Protein AF-A0A139A8E5-F1 (afdb_monomer_lite)

pLDDT: mean 74.25, std 19.86, range [30.22, 96.5]

Organism: Gonapodya prolifera (strain JEL478) (NCBI:txid1344416)

Structure (mmCIF, N/CA/C/O backbone):
data_AF-A0A139A8E5-F1
#
_entry.id   AF-A0A139A8E5-F1
#
loop_
_atom_site.group_PDB
_atom_site.id
_atom_site.type_symbol
_atom_site.label_atom_id
_atom_site.label_alt_id
_atom_site.label_comp_id
_atom_site.label_asym_id
_atom_site.label_entity_id
_atom_site.label_seq_id
_atom_site.pdbx_PDB_ins_code
_atom_site.Cartn_x
_atom_site.Cartn_y
_atom_site.Cartn_z
_atom_site.occupancy
_atom_site.B_iso_or_equiv
_atom_site.auth_seq_id
_atom_site.auth_comp_id
_atom_site.auth_asym_id
_atom_site.auth_atom_id
_atom_site.pdbx_PDB_model_num
ATOM 1 N N . MET A 1 1 ? 1.984 4.192 -22.411 1.00 81.88 1 MET A N 1
ATOM 2 C CA . MET A 1 1 ? 3.399 4.249 -22.004 1.00 81.88 1 MET A CA 1
ATOM 3 C C . MET A 1 1 ? 4.086 3.245 -22.887 1.00 81.88 1 MET A C 1
ATOM 5 O O . MET A 1 1 ? 3.679 2.090 -22.841 1.00 81.88 1 MET A O 1
ATOM 9 N N . ARG A 1 2 ? 5.013 3.694 -23.731 1.00 81.75 2 ARG A N 1
ATOM 10 C CA . ARG A 1 2 ? 5.782 2.782 -24.569 1.00 81.75 2 ARG A CA 1
ATOM 11 C C . ARG A 1 2 ? 6.843 2.134 -23.694 1.00 81.75 2 ARG A C 1
ATOM 13 O O . ARG A 1 2 ? 7.533 2.848 -22.972 1.00 81.75 2 ARG A O 1
ATOM 20 N N . VAL A 1 3 ? 6.876 0.810 -23.670 1.00 82.25 3 VAL A N 1
ATOM 21 C CA . VAL A 1 3 ? 7.785 0.049 -22.809 1.00 82.25 3 VAL A CA 1
ATOM 22 C C . VAL A 1 3 ? 8.393 -1.099 -23.579 1.00 82.25 3 VAL A C 1
ATOM 24 O O . VAL A 1 3 ? 7.740 -1.669 -24.453 1.00 82.25 3 VAL A O 1
ATOM 27 N N . GLN A 1 4 ? 9.604 -1.471 -23.185 1.00 78.69 4 GLN A N 1
ATOM 28 C CA . GLN A 1 4 ? 10.214 -2.714 -23.612 1.00 78.69 4 GLN A CA 1
ATOM 29 C C . GLN A 1 4 ? 9.594 -3.869 -22.816 1.00 78.69 4 GLN A C 1
ATOM 31 O O . GLN A 1 4 ? 9.763 -3.958 -21.592 1.00 78.69 4 GLN A O 1
ATOM 36 N N . ILE A 1 5 ? 8.860 -4.749 -23.501 1.00 76.38 5 ILE A N 1
ATOM 37 C CA . ILE A 1 5 ? 8.422 -6.024 -22.929 1.00 76.38 5 ILE A CA 1
ATOM 38 C C . ILE A 1 5 ? 9.642 -6.936 -22.911 1.00 76.38 5 ILE A C 1
ATOM 40 O O . ILE A 1 5 ? 10.168 -7.306 -23.959 1.00 76.38 5 ILE A O 1
ATOM 44 N N . TYR A 1 6 ? 10.100 -7.276 -21.707 1.00 64.62 6 TYR A N 1
ATOM 45 C CA . TYR A 1 6 ? 11.370 -7.976 -21.519 1.00 64.62 6 TYR A CA 1
ATOM 46 C C . TYR A 1 6 ? 11.433 -9.332 -22.247 1.00 64.62 6 TYR A C 1
ATOM 48 O O . TYR A 1 6 ? 12.472 -9.665 -22.800 1.00 64.62 6 TYR A O 1
ATOM 56 N N . ASP A 1 7 ? 10.326 -10.078 -22.297 1.00 66.00 7 ASP A N 1
ATOM 57 C CA . ASP A 1 7 ? 10.275 -11.433 -22.877 1.00 66.00 7 ASP A CA 1
ATOM 58 C C . ASP A 1 7 ? 10.031 -11.453 -24.399 1.00 66.00 7 ASP A C 1
ATOM 60 O O . ASP A 1 7 ? 10.125 -12.493 -25.042 1.00 66.00 7 ASP A O 1
ATOM 64 N N . GLU A 1 8 ? 9.706 -10.303 -24.997 1.00 66.94 8 GLU A N 1
ATOM 65 C CA . GLU A 1 8 ? 9.368 -10.220 -26.425 1.00 66.94 8 GLU A CA 1
ATOM 66 C C . GLU A 1 8 ? 10.418 -9.446 -27.241 1.00 66.94 8 GLU A C 1
ATOM 68 O O . GLU A 1 8 ? 10.237 -9.290 -28.446 1.00 66.94 8 GLU A O 1
ATOM 73 N N . GLU A 1 9 ? 11.487 -8.930 -26.607 1.00 68.00 9 GLU A N 1
ATOM 74 C CA . GLU A 1 9 ? 12.433 -7.954 -27.195 1.00 68.00 9 GLU A CA 1
ATOM 75 C C . GLU A 1 9 ? 11.723 -6.845 -27.999 1.00 68.00 9 GLU A C 1
ATOM 77 O O . GLU A 1 9 ? 12.247 -6.283 -28.962 1.00 68.00 9 GLU A O 1
ATOM 82 N N . LYS A 1 10 ? 10.505 -6.501 -27.575 1.00 77.31 10 LYS A N 1
ATOM 83 C CA . LYS A 1 10 ? 9.570 -5.696 -28.346 1.00 77.31 10 LYS A CA 1
ATOM 84 C C . LYS A 1 10 ? 9.107 -4.495 -27.547 1.00 77.31 10 LYS A C 1
ATOM 86 O O . LYS A 1 10 ? 8.730 -4.606 -26.379 1.00 77.31 10 LYS A O 1
ATOM 91 N N . GLU A 1 11 ? 9.052 -3.359 -28.229 1.00 84.06 11 GLU A N 1
ATOM 92 C CA . GLU A 1 11 ? 8.389 -2.173 -27.715 1.00 84.06 11 GLU A CA 1
ATOM 93 C C . GLU A 1 11 ? 6.879 -2.254 -27.937 1.00 84.06 11 GLU A C 1
ATOM 95 O O . GLU A 1 11 ? 6.405 -2.432 -29.062 1.00 84.06 11 GLU A O 1
ATOM 100 N N . GLU A 1 12 ? 6.115 -2.038 -26.873 1.00 86.69 12 GLU A N 1
ATOM 101 C CA . GLU A 1 12 ? 4.656 -2.048 -26.921 1.00 86.69 12 GLU A CA 1
ATOM 102 C C . GLU A 1 12 ? 4.047 -0.881 -26.152 1.00 86.69 12 GLU A C 1
ATOM 104 O O . GLU A 1 12 ? 4.555 -0.426 -25.119 1.00 86.69 12 GLU A O 1
ATOM 109 N N . ASP A 1 13 ? 2.900 -0.417 -26.642 1.00 88.69 13 ASP A N 1
ATOM 110 C CA . ASP A 1 13 ? 2.106 0.578 -25.938 1.00 88.69 13 ASP A CA 1
ATOM 111 C C . ASP A 1 13 ? 1.293 -0.094 -24.832 1.00 88.69 13 ASP A C 1
ATOM 113 O O . ASP A 1 13 ? 0.282 -0.763 -25.057 1.00 88.69 13 ASP A O 1
ATOM 117 N N . CYS A 1 14 ? 1.724 0.133 -23.593 1.00 90.00 14 CYS A N 1
ATOM 118 C CA . CYS A 1 14 ? 1.102 -0.425 -22.403 1.00 90.00 14 CYS A CA 1
ATOM 119 C C . CYS A 1 14 ? 0.284 0.622 -21.638 1.00 90.00 14 CYS A C 1
ATOM 121 O O . CYS A 1 14 ? 0.601 1.822 -21.594 1.00 90.00 14 CYS A O 1
ATOM 123 N N . HIS A 1 15 ? -0.771 0.154 -20.968 1.00 91.31 15 HIS A N 1
ATOM 124 C CA . HIS A 1 15 ? -1.462 0.942 -19.957 1.00 91.31 15 HIS A CA 1
ATOM 125 C C . HIS A 1 15 ? -0.577 1.018 -18.711 1.00 91.31 15 HIS A C 1
ATOM 127 O O . HIS A 1 15 ? -0.210 -0.010 -18.149 1.00 91.31 15 HIS A O 1
ATOM 133 N N . CYS A 1 16 ? -0.260 2.232 -18.263 1.00 91.19 16 CYS A N 1
ATOM 134 C CA . CYS A 1 16 ? 0.376 2.447 -16.970 1.00 91.19 16 CYS A CA 1
ATOM 135 C C . CYS A 1 16 ? -0.707 2.831 -15.945 1.00 91.19 16 CYS A C 1
ATOM 137 O O . CYS A 1 16 ? -1.318 3.893 -16.091 1.00 91.19 16 CYS A O 1
ATOM 139 N N . PRO A 1 17 ? -0.964 1.998 -14.924 1.00 90.25 17 PRO A N 1
ATOM 140 C CA . PRO A 1 17 ? -1.993 2.235 -13.907 1.00 90.25 17 PRO A CA 1
ATOM 141 C C . PRO A 1 17 ? -1.527 3.188 -12.785 1.00 90.25 17 PRO A C 1
ATOM 143 O O . PRO A 1 17 ? -2.043 3.139 -11.667 1.00 90.25 17 PRO A O 1
ATOM 146 N N . VAL A 1 18 ? -0.553 4.059 -13.070 1.00 89.19 18 VAL A N 1
ATOM 147 C CA . VAL A 1 18 ? -0.057 5.096 -12.159 1.00 89.19 18 VAL A CA 1
ATOM 148 C C . VAL A 1 18 ? -0.491 6.458 -12.676 1.00 89.19 18 VAL A C 1
ATOM 150 O O . VAL A 1 18 ? -0.197 6.832 -13.807 1.00 89.19 18 VAL A O 1
ATOM 153 N N . THR A 1 19 ? -1.180 7.229 -11.836 1.00 81.38 19 THR A N 1
ATOM 154 C CA . THR A 1 19 ? -1.610 8.597 -12.178 1.00 81.38 19 THR A CA 1
ATOM 155 C C . THR A 1 19 ? -0.588 9.663 -11.774 1.00 81.38 19 THR A C 1
ATOM 157 O O . THR A 1 19 ? -0.770 10.837 -12.079 1.00 81.38 19 THR A O 1
ATOM 160 N N . GLY A 1 20 ? 0.436 9.276 -11.010 1.00 80.50 20 GLY A N 1
ATOM 161 C CA . GLY A 1 20 ? 1.509 10.143 -10.528 1.00 80.50 20 GLY A CA 1
ATOM 162 C C . GLY A 1 20 ? 2.863 9.821 -11.159 1.00 80.50 20 GLY A C 1
ATOM 163 O O . GLY A 1 20 ? 2.953 9.193 -12.209 1.00 80.50 20 GLY A O 1
ATOM 164 N N . ARG A 1 21 ? 3.931 10.252 -10.487 1.00 84.62 21 ARG A N 1
ATOM 165 C CA . ARG A 1 21 ? 5.306 9.926 -10.879 1.00 84.62 21 ARG A CA 1
ATOM 166 C C . ARG A 1 21 ? 5.709 8.544 -10.360 1.00 84.62 21 ARG A C 1
ATOM 168 O O . ARG A 1 21 ? 5.294 8.156 -9.267 1.00 84.62 21 ARG A O 1
ATOM 175 N N . ILE A 1 22 ? 6.549 7.858 -11.129 1.00 88.12 22 ILE A N 1
ATOM 176 C CA . ILE A 1 22 ? 7.253 6.639 -10.725 1.00 88.12 22 ILE A CA 1
ATOM 177 C C . ILE A 1 22 ? 8.721 7.034 -10.553 1.00 88.12 22 ILE A C 1
ATOM 179 O O . ILE A 1 22 ? 9.459 7.177 -11.524 1.00 88.12 22 ILE A O 1
ATOM 183 N N . GLY A 1 23 ? 9.111 7.328 -9.317 1.00 85.81 23 GLY A N 1
ATOM 184 C CA . GLY A 1 23 ? 10.372 7.994 -9.018 1.00 85.81 23 GLY A CA 1
ATOM 185 C C . GLY A 1 23 ? 10.489 9.322 -9.769 1.00 85.81 23 GLY A C 1
ATOM 186 O O . GLY A 1 23 ? 9.502 10.033 -9.970 1.00 85.81 23 GLY A O 1
ATOM 187 N N . ASN A 1 24 ? 11.698 9.623 -10.235 1.00 86.06 24 ASN A N 1
ATOM 188 C CA . ASN A 1 24 ? 11.957 10.689 -11.203 1.00 86.06 24 ASN A CA 1
ATOM 189 C C . ASN A 1 24 ? 12.281 10.109 -12.589 1.00 86.06 24 ASN A C 1
ATOM 191 O O . ASN A 1 24 ? 13.079 10.686 -13.316 1.00 86.06 24 ASN A O 1
ATOM 195 N N . LEU A 1 25 ? 11.697 8.966 -12.959 1.00 87.38 25 LEU A N 1
ATOM 196 C CA . LEU A 1 25 ? 12.008 8.307 -14.228 1.00 87.38 25 LEU A CA 1
ATOM 197 C C . LEU A 1 25 ? 11.281 8.958 -15.408 1.00 87.38 25 LEU A C 1
ATOM 199 O O . LEU A 1 25 ? 10.109 9.336 -15.323 1.00 87.38 25 LEU A O 1
ATOM 203 N N . ASP A 1 26 ? 11.990 9.042 -16.526 1.00 86.31 26 ASP A N 1
ATOM 204 C CA . ASP A 1 26 ? 11.483 9.410 -17.835 1.00 86.31 26 ASP A CA 1
ATOM 205 C C . ASP A 1 26 ? 11.462 8.203 -18.769 1.00 86.31 26 ASP A C 1
ATOM 207 O O . ASP A 1 26 ? 12.462 7.838 -19.382 1.00 86.31 26 ASP A O 1
ATOM 211 N N . PHE A 1 27 ? 10.283 7.618 -18.934 1.00 85.94 27 PHE A N 1
ATOM 212 C CA . PHE A 1 27 ? 10.087 6.467 -19.813 1.00 85.94 27 PHE A CA 1
ATOM 213 C C . PHE A 1 27 ? 10.163 6.804 -21.313 1.00 85.94 27 PHE A C 1
ATOM 215 O O . PHE A 1 27 ? 9.857 5.945 -22.131 1.00 85.94 27 PHE A O 1
ATOM 222 N N . SER A 1 28 ? 10.516 8.039 -21.693 1.00 81.00 28 SER A N 1
ATOM 223 C CA . SER A 1 28 ? 10.737 8.422 -23.095 1.00 81.00 28 SER A CA 1
ATOM 224 C C . SER A 1 28 ? 12.204 8.416 -23.534 1.00 81.00 28 SER A C 1
ATOM 226 O O . SER A 1 28 ? 12.461 8.486 -24.732 1.00 81.00 28 SER A O 1
ATOM 228 N N . VAL A 1 29 ? 13.161 8.347 -22.601 1.00 75.00 29 VAL A N 1
ATOM 229 C CA . VAL A 1 29 ? 14.599 8.540 -22.893 1.00 75.00 29 VAL A CA 1
ATOM 230 C C . VAL A 1 29 ? 15.491 7.398 -22.400 1.00 75.00 29 VAL A C 1
ATOM 232 O O . VAL A 1 29 ? 16.701 7.564 -22.279 1.00 75.00 29 VAL A O 1
ATOM 235 N N . GLY A 1 30 ? 14.926 6.224 -22.129 1.00 70.50 30 GLY A N 1
ATOM 236 C CA . GLY A 1 30 ? 15.724 5.051 -21.794 1.00 70.50 30 GLY A CA 1
ATOM 237 C C . GLY A 1 30 ? 14.911 3.771 -21.728 1.00 70.50 30 GLY A C 1
ATOM 238 O O . GLY A 1 30 ? 13.697 3.797 -21.514 1.00 70.50 30 GLY A O 1
ATOM 239 N N . ASP A 1 31 ? 15.618 2.655 -21.864 1.00 82.31 31 ASP A N 1
ATOM 240 C CA . ASP A 1 31 ? 15.028 1.332 -21.755 1.00 82.31 31 ASP A CA 1
ATOM 241 C C . ASP A 1 31 ? 14.773 1.000 -20.291 1.00 82.31 31 ASP A C 1
ATOM 243 O O . ASP A 1 31 ? 15.700 0.816 -19.501 1.00 82.31 31 ASP A O 1
ATOM 247 N N . VAL A 1 32 ? 13.497 0.932 -19.924 1.00 88.50 32 VAL A N 1
ATOM 248 C CA . VAL A 1 32 ? 13.079 0.470 -18.603 1.00 88.50 32 VAL A CA 1
ATOM 249 C C . VAL A 1 32 ? 12.353 -0.863 -18.781 1.00 88.50 32 VAL A C 1
ATOM 251 O O . VAL A 1 32 ? 11.213 -0.861 -19.262 1.00 88.50 32 VAL A O 1
ATOM 254 N N . PRO A 1 33 ? 12.981 -1.997 -18.414 1.00 89.81 33 PRO A N 1
ATOM 255 C CA . PRO A 1 33 ? 12.337 -3.300 -18.488 1.00 89.81 33 PRO A CA 1
ATOM 256 C C . PRO A 1 33 ? 11.029 -3.292 -17.699 1.00 89.81 33 PRO A C 1
ATOM 258 O O . PRO A 1 33 ? 10.983 -2.795 -16.570 1.00 89.81 33 PRO A O 1
ATOM 261 N N . CYS A 1 34 ? 9.969 -3.852 -18.275 1.00 91.19 34 CYS A N 1
ATOM 262 C CA . CYS A 1 34 ? 8.657 -3.909 -17.638 1.00 91.19 34 CYS A CA 1
ATOM 263 C C . CYS A 1 34 ? 8.134 -5.346 -17.550 1.00 91.19 34 CYS A C 1
ATOM 265 O O . CYS A 1 34 ? 8.172 -6.086 -18.532 1.00 91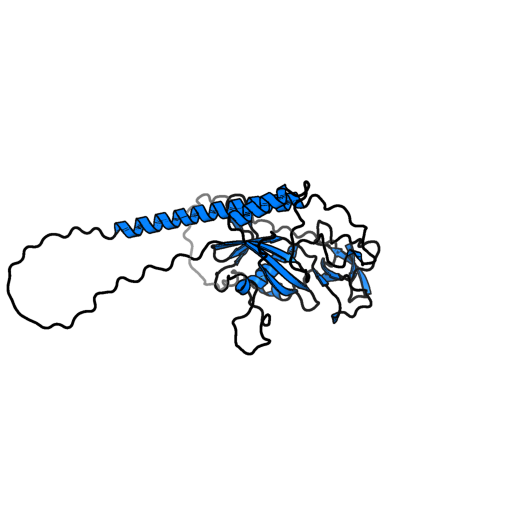.19 34 CYS A O 1
ATOM 267 N N . LEU A 1 35 ? 7.561 -5.699 -16.395 1.00 91.00 35 LEU A N 1
ATOM 268 C CA . LEU A 1 35 ? 6.616 -6.808 -16.294 1.00 91.00 35 LEU A CA 1
ATOM 269 C C . LEU A 1 35 ? 5.238 -6.294 -16.674 1.00 91.00 35 LEU A C 1
ATOM 271 O O . LEU A 1 35 ? 4.763 -5.290 -16.130 1.00 91.00 35 LEU A O 1
ATOM 275 N N . VAL A 1 36 ? 4.582 -7.003 -17.584 1.00 90.62 36 VAL A N 1
ATOM 276 C CA . VAL A 1 36 ? 3.255 -6.645 -18.070 1.00 90.62 36 VAL A CA 1
ATOM 277 C C . VAL A 1 36 ? 2.280 -7.801 -17.902 1.00 90.62 36 VAL A C 1
ATOM 279 O O . VAL A 1 36 ? 2.658 -8.967 -17.947 1.00 90.62 36 VAL A O 1
ATOM 282 N N . SER A 1 37 ? 1.003 -7.480 -17.710 1.00 88.12 37 SER A N 1
ATOM 283 C CA . SER A 1 37 ? -0.086 -8.453 -17.763 1.00 88.12 37 SER A CA 1
ATOM 284 C C . SER A 1 37 ? -0.978 -8.196 -18.971 1.00 88.12 37 SER A C 1
ATOM 286 O O . SER A 1 37 ? -1.237 -7.044 -19.337 1.00 88.12 37 SER A O 1
ATOM 288 N N . SER A 1 38 ? -1.463 -9.271 -19.592 1.00 84.38 38 SER A N 1
ATOM 289 C CA . SER A 1 38 ? -2.435 -9.195 -20.677 1.00 84.38 38 SER A CA 1
ATOM 290 C C . SER A 1 38 ? -3.876 -9.239 -20.137 1.00 84.38 38 SER A C 1
ATOM 292 O O . SER A 1 38 ? -4.152 -9.778 -19.058 1.00 84.38 38 SER A O 1
ATOM 294 N N . PRO A 1 39 ? -4.841 -8.652 -20.859 1.00 70.12 39 PRO A N 1
ATOM 295 C CA . PRO A 1 39 ? -6.255 -8.724 -20.546 1.00 70.12 39 PRO A CA 1
ATOM 296 C C . PRO A 1 39 ? -6.744 -10.179 -20.581 1.00 70.12 39 PRO A C 1
ATOM 298 O O . PRO A 1 39 ? -7.004 -10.714 -21.648 1.00 70.12 39 PRO A O 1
ATOM 301 N N . GLY A 1 40 ? -6.906 -10.803 -19.412 1.00 59.28 40 GLY A N 1
ATOM 302 C CA . GLY A 1 40 ? -7.400 -12.183 -19.288 1.00 59.28 40 GLY A CA 1
ATOM 303 C C . GLY A 1 40 ? -6.407 -13.145 -18.635 1.00 59.28 40 GLY A C 1
ATOM 304 O O . GLY A 1 40 ? -6.840 -14.143 -18.065 1.00 59.28 40 GLY A O 1
ATOM 305 N N . LEU A 1 41 ? -5.109 -12.812 -18.600 1.00 52.09 41 LEU A N 1
ATOM 306 C CA . LEU A 1 41 ? -4.178 -13.448 -17.667 1.00 52.09 41 LEU A CA 1
ATOM 307 C C . LEU A 1 41 ? -4.340 -12.794 -16.298 1.00 52.09 41 LEU A C 1
ATOM 309 O O . LEU A 1 41 ? -3.675 -11.828 -15.921 1.00 52.09 41 LEU A O 1
ATOM 313 N N . SER A 1 42 ? -5.293 -13.335 -15.558 1.00 44.94 42 SER A N 1
ATOM 314 C CA . SER A 1 42 ? -5.363 -13.145 -14.127 1.00 44.94 42 SER A CA 1
ATOM 315 C C . SER A 1 42 ? -4.161 -13.868 -13.511 1.00 44.94 42 SER A C 1
ATOM 317 O O . SER A 1 42 ? -3.848 -15.000 -13.891 1.00 44.94 42 SER A O 1
ATOM 319 N N . TRP A 1 43 ? -3.456 -13.229 -12.577 1.00 49.81 43 TRP A N 1
ATOM 320 C CA . TRP A 1 43 ? -2.466 -13.952 -11.773 1.00 49.81 43 TRP A CA 1
ATOM 321 C C . TRP A 1 43 ? -3.181 -15.091 -11.034 1.00 49.81 43 TRP A C 1
ATOM 323 O O . TRP A 1 43 ? -4.402 -15.023 -10.871 1.00 49.81 43 TRP A O 1
ATOM 333 N N . ALA A 1 44 ? -2.469 -16.139 -10.610 1.00 44.03 44 ALA A N 1
ATOM 334 C CA . ALA A 1 44 ? -3.091 -17.337 -10.030 1.00 44.03 44 ALA A CA 1
ATOM 335 C C . ALA A 1 44 ? -4.150 -17.010 -8.948 1.00 44.03 44 ALA A C 1
ATOM 337 O O . ALA A 1 44 ? -5.205 -17.628 -8.928 1.00 44.03 44 ALA A O 1
ATOM 338 N N . HIS A 1 45 ? -3.937 -15.952 -8.157 1.00 45.72 45 HIS A N 1
ATOM 339 C CA . HIS A 1 45 ? -4.856 -15.476 -7.112 1.00 45.72 45 HIS A CA 1
ATOM 340 C C . HIS A 1 45 ? -6.145 -14.778 -7.587 1.00 45.72 45 HIS A C 1
ATOM 342 O O . HIS A 1 45 ? -7.057 -14.591 -6.790 1.00 45.72 45 HIS A O 1
ATOM 348 N N . ASP A 1 46 ? -6.241 -14.350 -8.847 1.00 40.59 46 ASP A N 1
ATOM 349 C CA . ASP A 1 46 ? -7.489 -13.804 -9.407 1.00 40.59 46 ASP A CA 1
ATOM 350 C C . ASP A 1 46 ? -8.420 -14.936 -9.919 1.00 40.59 46 ASP A C 1
ATOM 352 O O . ASP A 1 46 ? -9.593 -14.673 -10.186 1.00 40.59 46 ASP A O 1
ATOM 356 N N . ARG A 1 47 ? -7.938 -16.189 -10.051 1.00 41.41 47 ARG A N 1
ATOM 357 C CA . ARG A 1 47 ? -8.758 -17.323 -10.533 1.00 41.41 47 ARG A CA 1
ATOM 358 C C . ARG A 1 47 ? -9.798 -17.782 -9.508 1.00 41.41 47 ARG A C 1
ATOM 360 O O . ARG A 1 47 ? -10.868 -18.228 -9.906 1.00 41.41 47 ARG A O 1
ATOM 367 N N . ASP A 1 48 ? -9.529 -17.578 -8.220 1.00 41.47 48 ASP A N 1
ATOM 368 C CA . ASP A 1 48 ? -10.366 -18.070 -7.116 1.00 41.47 48 ASP A CA 1
ATOM 369 C C . ASP A 1 48 ? -11.667 -17.269 -6.903 1.00 41.47 48 ASP A C 1
ATOM 371 O O . ASP A 1 48 ? -12.486 -17.632 -6.065 1.00 41.47 48 ASP A O 1
ATOM 375 N N . ARG A 1 49 ? -11.881 -16.165 -7.639 1.00 42.44 49 ARG A N 1
ATOM 376 C CA . ARG A 1 49 ? -13.092 -15.324 -7.523 1.00 42.44 49 ARG A CA 1
ATOM 377 C C . ARG A 1 49 ? -14.095 -15.455 -8.661 1.00 42.44 49 ARG A C 1
ATOM 379 O O . ARG A 1 49 ? -15.198 -14.946 -8.527 1.00 42.44 49 ARG A O 1
ATOM 386 N N . ASN A 1 50 ? -13.738 -16.107 -9.764 1.00 36.22 50 ASN A N 1
ATOM 387 C CA . ASN A 1 50 ? -14.691 -16.359 -10.852 1.00 36.22 50 ASN A CA 1
ATOM 388 C C . ASN A 1 50 ? -15.451 -17.684 -10.685 1.00 36.22 50 ASN A C 1
ATOM 390 O O . ASN A 1 50 ? -16.180 -18.087 -11.584 1.00 36.22 50 ASN A O 1
ATOM 394 N N . SER A 1 51 ? -15.294 -18.345 -9.540 1.00 35.62 51 SER A N 1
ATOM 395 C CA . SER A 1 51 ? -16.077 -19.501 -9.110 1.00 35.62 51 SER A CA 1
ATOM 396 C C . SER A 1 51 ? -17.067 -19.119 -8.007 1.00 35.62 51 SER A C 1
ATOM 398 O O . SER A 1 51 ? -17.197 -19.837 -7.019 1.00 35.62 51 SER A O 1
ATOM 400 N N . ASP A 1 52 ? -17.748 -17.980 -8.151 1.00 32.53 52 ASP A N 1
ATOM 401 C CA . ASP A 1 52 ? -19.064 -17.846 -7.529 1.00 32.53 52 ASP A CA 1
ATOM 402 C C . ASP A 1 52 ? -20.006 -18.759 -8.338 1.00 32.53 52 ASP A C 1
ATOM 404 O O . ASP A 1 52 ? -20.128 -18.557 -9.551 1.00 32.53 52 ASP A O 1
ATOM 408 N N . PRO A 1 53 ? -20.613 -19.803 -7.741 1.00 34.50 53 PRO A N 1
ATOM 409 C CA . PRO A 1 53 ? -21.617 -20.586 -8.441 1.00 34.50 53 PRO A CA 1
ATOM 410 C C . PRO A 1 53 ? -22.798 -19.665 -8.746 1.00 34.50 53 PRO A C 1
ATOM 412 O O . PRO A 1 53 ? -23.388 -19.078 -7.838 1.00 34.50 53 PRO A O 1
ATOM 415 N N . ASP A 1 54 ? -23.110 -19.522 -10.031 1.00 30.22 54 ASP A N 1
ATOM 416 C CA . ASP A 1 54 ? -24.335 -18.880 -10.498 1.00 30.22 54 ASP A CA 1
ATOM 417 C C . ASP A 1 54 ? -25.520 -19.580 -9.802 1.00 30.22 54 ASP A C 1
ATOM 419 O O . ASP A 1 54 ? -25.669 -20.796 -9.958 1.00 30.22 54 ASP A O 1
ATOM 423 N N . PRO A 1 55 ? -26.349 -18.891 -8.998 1.00 37.41 55 PRO A N 1
ATOM 424 C CA . PRO A 1 55 ? -27.438 -19.536 -8.268 1.00 37.41 55 PRO A CA 1
ATOM 425 C C . PRO A 1 55 ? -28.658 -19.857 -9.151 1.00 37.41 55 PRO A C 1
ATOM 427 O O . PRO A 1 55 ? -29.736 -20.113 -8.625 1.00 37.41 55 PRO A O 1
ATOM 430 N N . GLU A 1 56 ? -28.515 -19.877 -10.477 1.00 38.66 56 GLU A N 1
ATOM 431 C CA . GLU A 1 56 ? -29.587 -20.235 -11.410 1.00 38.66 56 GLU A CA 1
ATOM 432 C C . GLU A 1 56 ? -29.144 -21.342 -12.369 1.00 38.66 56 GLU A C 1
ATOM 434 O O . GLU A 1 56 ? -28.944 -21.136 -13.563 1.00 38.66 56 GLU A O 1
ATOM 439 N N . ALA A 1 57 ? -28.995 -22.551 -11.836 1.00 36.88 57 ALA A N 1
ATOM 440 C CA . ALA A 1 57 ? -28.933 -23.762 -12.645 1.00 36.88 57 ALA A CA 1
ATOM 441 C C . ALA A 1 57 ? -29.583 -24.935 -11.904 1.00 36.88 57 ALA A C 1
ATOM 443 O O . ALA A 1 57 ? -28.975 -25.982 -11.755 1.00 36.88 57 ALA A O 1
ATOM 444 N N . ASP A 1 58 ? -30.808 -24.744 -11.417 1.00 41.44 58 ASP A N 1
ATOM 445 C CA . ASP A 1 58 ? -31.686 -25.846 -11.020 1.00 41.44 58 ASP A CA 1
ATOM 446 C C . ASP A 1 58 ? -33.143 -25.385 -11.105 1.00 41.44 58 ASP A C 1
ATOM 448 O O . ASP A 1 58 ? -33.678 -24.807 -10.163 1.00 41.44 58 ASP A O 1
ATOM 452 N N . ALA A 1 59 ? -33.765 -25.607 -12.264 1.00 40.09 59 ALA A N 1
ATOM 453 C CA . ALA A 1 59 ? -35.187 -25.929 -12.402 1.00 40.09 59 ALA A CA 1
ATOM 454 C C . ALA A 1 59 ? -35.541 -26.026 -13.891 1.00 40.09 59 ALA A C 1
ATOM 456 O O . ALA A 1 59 ? -35.861 -25.025 -14.517 1.00 40.09 59 ALA A O 1
ATOM 457 N N . ASP A 1 60 ? -35.514 -27.236 -14.444 1.00 34.81 60 ASP A N 1
ATOM 458 C CA . ASP A 1 60 ? -36.404 -27.582 -15.555 1.00 34.81 60 ASP A CA 1
ATOM 459 C C . ASP A 1 60 ? -36.633 -29.099 -15.566 1.00 34.81 60 ASP A C 1
ATOM 461 O O . ASP A 1 60 ? -35.950 -29.877 -16.229 1.00 34.81 60 ASP A O 1
ATOM 465 N N . LEU A 1 61 ? -37.621 -29.524 -14.779 1.00 38.81 61 LEU A N 1
ATOM 466 C CA . LEU A 1 61 ? -38.357 -30.761 -15.017 1.00 38.81 61 LEU A CA 1
ATOM 467 C C . LEU A 1 61 ? -39.844 -30.389 -15.089 1.00 38.81 61 LEU A C 1
ATOM 469 O O . LEU A 1 61 ? -40.351 -29.787 -14.141 1.00 38.81 61 LEU A O 1
ATOM 473 N N . PRO A 1 62 ? -40.553 -30.707 -16.185 1.00 36.56 62 PRO A N 1
ATOM 474 C CA . PRO A 1 62 ? -41.970 -30.394 -16.303 1.00 36.56 62 PRO A CA 1
ATOM 475 C C . PRO A 1 62 ? -42.827 -31.433 -15.567 1.00 36.56 62 PRO A C 1
ATOM 477 O O . PRO A 1 62 ? -42.735 -32.628 -15.845 1.00 36.56 62 PRO A O 1
ATOM 480 N N . ASP A 1 63 ? -43.705 -30.964 -14.680 1.00 38.47 63 ASP A N 1
ATOM 481 C CA . ASP A 1 63 ? -44.825 -31.736 -14.126 1.00 38.47 63 ASP A CA 1
ATOM 482 C C . ASP A 1 63 ? -46.130 -31.313 -14.835 1.00 38.47 63 ASP A C 1
ATOM 484 O O . ASP A 1 63 ? -46.411 -30.109 -14.916 1.00 38.47 63 ASP A O 1
ATOM 488 N N . PRO A 1 64 ? -46.920 -32.239 -15.416 1.00 44.03 64 PRO A N 1
ATOM 489 C CA . PRO A 1 64 ? -48.120 -31.882 -16.147 1.00 44.03 64 PRO A CA 1
ATOM 490 C C . PRO A 1 64 ? -49.361 -31.882 -15.246 1.00 44.03 64 PRO A C 1
ATOM 492 O O . PRO A 1 64 ? -49.829 -32.919 -14.789 1.00 44.03 64 PRO A O 1
ATOM 495 N N . GLY A 1 65 ? -50.004 -30.718 -15.169 1.00 38.56 65 GLY A N 1
ATOM 496 C CA . GLY A 1 65 ? -51.462 -30.638 -15.112 1.00 38.56 65 GLY A CA 1
ATOM 497 C C . GLY A 1 65 ? -52.072 -30.281 -13.762 1.00 38.56 65 GLY A C 1
ATOM 498 O O . GLY A 1 65 ? -52.216 -31.118 -12.880 1.00 38.56 65 GLY A O 1
ATOM 499 N N . THR A 1 66 ? -52.604 -29.062 -13.666 1.00 37.78 66 THR A N 1
ATOM 500 C CA . THR A 1 66 ? -53.912 -28.798 -13.036 1.00 37.78 66 THR A CA 1
ATOM 501 C C . THR A 1 66 ? -54.410 -27.394 -13.417 1.00 37.78 66 THR A C 1
ATOM 503 O O . THR A 1 66 ? -53.587 -26.508 -13.658 1.00 37.78 66 THR A O 1
ATOM 506 N N . PRO A 1 67 ? -55.735 -27.178 -13.554 1.00 40.12 67 PRO A N 1
ATOM 507 C CA . PRO A 1 67 ? -56.288 -25.967 -14.140 1.00 40.12 67 PRO A CA 1
ATOM 508 C C . PRO A 1 67 ? -56.485 -24.835 -13.123 1.00 40.12 67 PRO A C 1
ATOM 510 O O . PRO A 1 67 ? -56.956 -25.040 -12.010 1.00 40.12 67 PRO A O 1
ATOM 513 N N . SER A 1 68 ? -56.122 -23.649 -13.605 1.00 41.91 68 SER A N 1
ATOM 514 C CA . SER A 1 68 ? -56.573 -22.287 -13.298 1.00 41.91 68 SER A CA 1
ATOM 515 C C . SER A 1 68 ? -57.728 -22.080 -12.305 1.00 41.91 68 SER A C 1
ATOM 517 O O . SER A 1 68 ? -58.873 -22.392 -12.625 1.00 41.91 68 SER A O 1
ATOM 519 N N . ASP A 1 69 ? -57.429 -21.335 -11.238 1.00 39.59 69 ASP A N 1
ATOM 520 C CA . ASP A 1 69 ? -58.323 -20.329 -10.657 1.00 39.59 69 ASP A CA 1
ATOM 521 C C . ASP A 1 69 ? -57.569 -18.986 -10.632 1.00 39.59 69 ASP A C 1
ATOM 523 O O . ASP A 1 69 ? -56.535 -18.848 -9.976 1.00 39.59 69 ASP A O 1
ATOM 527 N N . GLU A 1 70 ? -58.045 -18.003 -11.401 1.00 44.91 70 GLU A N 1
ATOM 528 C CA . GLU A 1 70 ? -57.502 -16.639 -11.410 1.00 44.91 70 GLU A CA 1
ATOM 529 C C . GLU A 1 70 ? -58.037 -15.817 -10.226 1.00 44.91 70 GLU A C 1
ATOM 531 O O . GLU A 1 70 ? -59.253 -15.746 -10.029 1.00 44.91 70 GLU A O 1
ATOM 536 N N . PRO A 1 71 ? -57.173 -15.053 -9.532 1.00 44.75 71 PRO A N 1
ATOM 537 C CA . PRO A 1 71 ? -57.602 -13.844 -8.853 1.00 44.75 71 PRO A CA 1
ATOM 538 C C . PRO A 1 71 ? -57.029 -12.569 -9.496 1.00 44.75 71 PRO A C 1
ATOM 540 O O . PRO A 1 71 ? -55.843 -12.439 -9.794 1.00 44.75 71 PRO A O 1
ATOM 543 N N . VAL A 1 72 ? -57.954 -11.622 -9.652 1.00 47.22 72 VAL A N 1
ATOM 544 C CA . VAL A 1 72 ? -57.883 -10.199 -10.029 1.00 47.22 72 VAL A CA 1
ATOM 545 C C . VAL A 1 72 ? -56.536 -9.489 -9.746 1.00 47.22 72 VAL A C 1
ATOM 547 O O . VAL A 1 72 ? -56.006 -9.592 -8.639 1.00 47.22 72 VAL A O 1
ATOM 550 N N . PRO A 1 73 ? -56.011 -8.668 -10.686 1.00 40.97 73 PRO A N 1
ATOM 551 C CA . PRO A 1 73 ? -54.703 -8.031 -10.555 1.00 40.97 73 PRO A CA 1
ATOM 552 C C . PRO A 1 73 ? -54.730 -6.808 -9.626 1.00 40.97 73 PRO A C 1
ATOM 554 O O . PRO A 1 73 ? -55.405 -5.811 -9.885 1.00 40.97 73 PRO A O 1
ATOM 557 N N . THR A 1 74 ? -53.909 -6.831 -8.578 1.00 52.75 74 THR A N 1
ATOM 558 C CA . THR A 1 74 ? -53.478 -5.616 -7.869 1.00 52.75 74 THR A CA 1
ATOM 559 C C . THR A 1 74 ? -52.356 -4.913 -8.646 1.00 52.75 74 THR A C 1
ATOM 561 O O . THR A 1 74 ? -51.485 -5.595 -9.192 1.00 52.75 74 THR A O 1
ATOM 564 N N . PRO A 1 75 ? -52.302 -3.568 -8.684 1.00 45.97 75 PRO A N 1
ATOM 565 C CA . PRO A 1 75 ? -51.250 -2.853 -9.398 1.00 45.97 75 PRO A CA 1
ATOM 566 C C . PRO A 1 75 ? -49.897 -3.047 -8.696 1.00 45.97 75 PRO A C 1
ATOM 568 O O . PRO A 1 75 ? -49.646 -2.499 -7.624 1.00 45.97 75 PRO A O 1
ATOM 571 N N . HIS A 1 76 ? -49.011 -3.831 -9.313 1.00 41.97 76 HIS A N 1
ATOM 572 C CA . HIS A 1 76 ? -47.618 -3.937 -8.891 1.00 41.97 76 HIS A CA 1
ATOM 573 C C . HIS A 1 76 ? -46.873 -2.611 -9.141 1.00 41.97 76 HIS A C 1
ATOM 575 O O . HIS A 1 76 ? -47.066 -1.989 -10.191 1.00 41.97 76 HIS A O 1
ATOM 581 N N . PRO A 1 77 ? -45.974 -2.187 -8.232 1.00 53.31 77 PRO A N 1
ATOM 582 C CA . PRO A 1 77 ? -45.042 -1.100 -8.514 1.00 53.31 77 PRO A CA 1
ATOM 583 C C . PRO A 1 77 ? -44.179 -1.458 -9.738 1.00 53.31 77 PRO A C 1
ATOM 585 O O . PRO A 1 77 ? -43.890 -2.640 -9.959 1.00 53.31 77 PRO A O 1
ATOM 588 N N . PRO A 1 78 ? -43.766 -0.472 -10.557 1.00 47.88 78 PRO A N 1
ATOM 589 C CA . PRO A 1 78 ? -43.028 -0.739 -11.784 1.00 47.88 78 PRO A CA 1
ATOM 590 C C . PRO A 1 78 ? -41.772 -1.554 -11.472 1.00 47.88 78 PRO A C 1
ATOM 592 O O . PRO A 1 78 ? -40.943 -1.140 -10.658 1.00 47.88 78 PRO A O 1
ATOM 595 N N . LYS A 1 79 ? -41.643 -2.714 -12.132 1.00 39.56 79 LYS A N 1
ATOM 596 C CA . LYS A 1 79 ? -40.453 -3.567 -12.056 1.00 39.56 79 LYS A CA 1
ATOM 597 C C . LYS A 1 79 ? -39.212 -2.686 -12.264 1.00 39.56 79 LYS A C 1
ATOM 599 O O . LYS A 1 79 ? -39.177 -1.938 -13.251 1.00 39.56 79 LYS A O 1
ATOM 604 N N . PRO A 1 80 ? -38.206 -2.728 -11.370 1.00 40.69 80 PRO A N 1
ATOM 605 C CA . PRO A 1 80 ? -36.971 -1.996 -11.590 1.00 40.69 80 PRO A CA 1
ATOM 606 C C . PRO A 1 80 ? -36.395 -2.445 -12.933 1.00 40.69 80 PRO A C 1
ATOM 608 O O . PRO A 1 80 ? -36.217 -3.638 -13.178 1.00 40.69 80 PRO A O 1
ATOM 611 N N . LYS A 1 81 ? -36.170 -1.482 -13.835 1.00 38.19 81 LYS A N 1
ATOM 612 C CA . LYS A 1 81 ? -35.574 -1.752 -15.145 1.00 38.19 81 LYS A CA 1
ATOM 613 C C . LYS A 1 81 ? -34.277 -2.538 -14.923 1.00 38.19 81 LYS A C 1
ATOM 615 O O . LYS A 1 81 ? -33.482 -2.103 -14.083 1.00 38.19 81 LYS A O 1
ATOM 620 N N . PRO A 1 82 ? -34.031 -3.637 -15.659 1.00 35.62 82 PRO A N 1
ATOM 621 C CA . PRO A 1 82 ? -32.763 -4.340 -15.566 1.00 35.62 82 PRO A CA 1
ATOM 622 C C . PRO A 1 82 ? -31.651 -3.326 -15.825 1.00 35.62 82 PRO A C 1
ATOM 624 O O . PRO A 1 82 ? -31.637 -2.636 -16.852 1.00 35.62 82 PRO A O 1
ATOM 627 N N . ARG A 1 83 ? -30.756 -3.174 -14.844 1.00 38.22 83 ARG A N 1
ATOM 628 C CA . ARG A 1 83 ? -29.536 -2.384 -14.995 1.00 38.22 83 ARG A CA 1
ATOM 629 C C . ARG A 1 83 ? -28.783 -2.992 -16.172 1.00 38.22 83 ARG A C 1
ATOM 631 O O . ARG A 1 83 ? -28.190 -4.055 -16.033 1.00 38.22 83 ARG A O 1
ATOM 638 N N . ARG A 1 84 ? -28.823 -2.329 -17.331 1.00 37.84 84 ARG A N 1
ATOM 639 C CA . ARG A 1 84 ? -27.919 -2.638 -18.439 1.00 37.84 84 ARG A CA 1
ATOM 640 C C . ARG A 1 84 ? -26.504 -2.647 -17.870 1.00 37.84 84 ARG A C 1
ATOM 642 O O . ARG A 1 84 ? -26.060 -1.636 -17.320 1.00 37.84 84 ARG A O 1
ATOM 649 N N . SER A 1 85 ? -25.834 -3.789 -17.975 1.00 43.22 85 SER A N 1
ATOM 650 C CA . SER A 1 85 ? -24.403 -3.882 -17.736 1.00 43.22 85 SER A CA 1
ATOM 651 C C . SER A 1 85 ? -23.717 -2.804 -18.586 1.00 43.22 85 SER A C 1
ATOM 653 O O . SER A 1 85 ? -24.083 -2.615 -19.753 1.00 43.22 85 SER A O 1
ATOM 655 N N . PRO A 1 86 ? -22.772 -2.026 -18.032 1.00 44.84 86 PRO A N 1
ATOM 656 C CA . PRO A 1 86 ? -21.984 -1.141 -18.864 1.00 44.84 86 PRO A CA 1
ATOM 657 C C . PRO A 1 86 ? -21.174 -2.044 -19.789 1.00 44.84 86 PRO A C 1
ATOM 659 O O . PRO A 1 86 ? -20.292 -2.764 -19.326 1.00 44.84 86 PRO A O 1
ATOM 662 N N . THR A 1 87 ? -21.478 -2.032 -21.086 1.00 47.88 87 THR A N 1
ATOM 663 C CA . THR A 1 87 ? -20.615 -2.637 -22.100 1.00 47.88 87 THR A CA 1
ATOM 664 C C . THR A 1 87 ? -19.228 -2.031 -21.913 1.00 47.88 87 THR A C 1
ATOM 666 O O . THR A 1 87 ? -19.051 -0.821 -22.099 1.00 47.88 87 THR A O 1
ATOM 669 N N . ALA A 1 88 ? -18.275 -2.837 -21.440 1.00 53.88 88 ALA A N 1
ATOM 670 C CA . ALA A 1 88 ? -16.920 -2.390 -21.164 1.00 53.88 88 ALA A CA 1
ATOM 671 C C . ALA A 1 88 ? -16.360 -1.734 -22.430 1.00 53.88 88 ALA A C 1
ATOM 673 O O . ALA A 1 88 ? -16.399 -2.322 -23.510 1.00 53.88 88 ALA A O 1
ATOM 674 N N . ARG A 1 89 ? -15.887 -0.487 -22.317 1.00 60.16 89 ARG A N 1
ATOM 675 C CA . ARG A 1 89 ? -15.264 0.195 -23.457 1.00 60.16 89 ARG A CA 1
ATOM 676 C C . ARG A 1 89 ? -14.081 -0.655 -23.939 1.00 60.16 89 ARG A C 1
ATOM 678 O O . ARG A 1 89 ? -13.332 -1.140 -23.085 1.00 60.16 89 ARG A O 1
ATOM 685 N N . PRO A 1 90 ? -13.884 -0.817 -25.258 1.00 67.62 90 PRO A N 1
ATOM 686 C CA . PRO A 1 90 ? -12.742 -1.558 -25.770 1.00 67.62 90 PRO A CA 1
ATOM 687 C C . PRO A 1 90 ? -11.452 -0.913 -25.255 1.00 67.62 90 PRO A C 1
ATOM 689 O O . PRO A 1 90 ? -11.296 0.314 -25.276 1.00 67.62 90 PRO A O 1
ATOM 692 N N . ARG A 1 91 ? -10.553 -1.741 -24.716 1.00 71.69 91 ARG A N 1
ATOM 693 C CA . ARG A 1 91 ? -9.250 -1.276 -24.236 1.00 71.69 91 ARG A CA 1
ATOM 694 C C . ARG A 1 91 ? -8.424 -0.785 -25.421 1.00 71.69 91 ARG A C 1
ATOM 696 O O . ARG A 1 91 ? -8.474 -1.366 -26.496 1.00 71.69 91 ARG A O 1
ATOM 703 N N . LYS A 1 92 ? -7.663 0.289 -25.199 1.00 83.00 92 LYS A N 1
ATOM 704 C CA . LYS A 1 92 ? -6.757 0.860 -26.207 1.00 83.00 92 LYS A CA 1
ATOM 705 C C . LYS A 1 92 ? -5.408 0.143 -26.281 1.00 83.00 92 LYS A C 1
ATOM 707 O O . LYS A 1 92 ? -4.711 0.308 -27.268 1.00 83.00 92 LYS A O 1
ATOM 712 N N . THR A 1 93 ? -5.032 -0.593 -25.235 1.00 86.94 93 THR A N 1
ATOM 713 C CA . THR A 1 93 ? -3.734 -1.267 -25.119 1.00 86.94 93 THR A CA 1
ATOM 714 C C . THR A 1 93 ? -3.924 -2.726 -24.729 1.00 86.94 93 THR A C 1
ATOM 716 O O . THR A 1 93 ? -4.842 -3.064 -23.972 1.00 86.94 93 THR A O 1
ATOM 719 N N . ASN A 1 94 ? -3.027 -3.575 -25.230 1.00 87.12 94 ASN A N 1
ATOM 720 C CA . ASN A 1 94 ? -3.049 -5.022 -25.009 1.00 87.12 94 ASN A CA 1
ATOM 721 C C . ASN A 1 94 ? -2.411 -5.438 -23.687 1.00 87.12 94 ASN A C 1
ATOM 723 O O . ASN A 1 94 ? -2.523 -6.589 -23.297 1.00 87.12 94 ASN A O 1
ATOM 727 N N . TYR A 1 95 ? -1.754 -4.520 -22.987 1.00 90.25 95 TYR A N 1
ATOM 728 C CA . TYR A 1 95 ? -0.980 -4.844 -21.800 1.00 90.25 95 TYR A CA 1
ATOM 729 C C . TYR A 1 95 ? -1.150 -3.774 -20.721 1.00 90.25 95 TYR A C 1
ATOM 731 O O . TYR A 1 95 ? -1.423 -2.603 -21.014 1.00 90.25 95 TYR A O 1
ATOM 739 N N . THR A 1 96 ? -1.010 -4.187 -19.462 1.00 91.69 96 THR A N 1
ATOM 740 C CA . THR A 1 96 ? -0.926 -3.315 -18.283 1.00 91.69 96 THR A CA 1
ATOM 741 C C . THR A 1 96 ? 0.424 -3.509 -17.613 1.00 91.69 96 THR A C 1
ATOM 743 O O . THR A 1 96 ? 0.812 -4.643 -17.359 1.00 91.69 96 THR A O 1
ATOM 746 N N . VAL A 1 97 ? 1.128 -2.418 -17.315 1.00 92.75 97 VAL A N 1
ATOM 747 C CA . VAL A 1 97 ? 2.403 -2.471 -16.590 1.00 92.75 97 VAL A CA 1
ATOM 748 C C . VAL A 1 97 ? 2.143 -2.843 -15.130 1.00 92.75 97 VAL A C 1
ATOM 750 O O . VAL A 1 97 ? 1.386 -2.164 -14.433 1.00 92.75 97 VAL A O 1
ATOM 753 N N . GLU A 1 98 ? 2.784 -3.915 -14.675 1.00 93.19 98 GLU A N 1
ATOM 754 C CA . GLU A 1 98 ? 2.696 -4.423 -13.304 1.00 93.19 98 GLU A CA 1
ATOM 755 C C . GLU A 1 98 ? 3.890 -3.976 -12.464 1.00 93.19 98 GLU A C 1
ATOM 757 O O . GLU A 1 98 ? 3.713 -3.480 -11.347 1.00 93.19 98 GLU A O 1
ATOM 762 N N . ALA A 1 99 ? 5.094 -4.098 -13.025 1.00 94.06 99 ALA A N 1
ATOM 763 C CA . ALA A 1 99 ? 6.348 -3.707 -12.400 1.00 94.06 99 ALA A CA 1
ATOM 764 C C . ALA A 1 99 ? 7.338 -3.168 -13.437 1.00 94.06 99 ALA A C 1
ATOM 766 O O . ALA A 1 99 ? 7.238 -3.478 -14.623 1.00 94.06 99 ALA A O 1
ATOM 767 N N . ILE A 1 100 ? 8.307 -2.389 -12.969 1.00 93.44 100 ILE A N 1
ATOM 768 C CA . ILE A 1 100 ? 9.457 -1.917 -13.744 1.00 93.44 100 ILE A CA 1
ATOM 769 C C . ILE A 1 100 ? 10.748 -2.441 -13.119 1.00 93.44 100 ILE A C 1
ATOM 771 O O . ILE A 1 100 ? 10.772 -2.711 -11.918 1.00 93.44 100 ILE A O 1
ATOM 775 N N . SER A 1 101 ? 11.826 -2.550 -13.885 1.00 92.00 101 SER A N 1
ATOM 776 C CA . SER A 1 101 ? 13.156 -2.804 -13.336 1.00 92.00 101 SER A CA 1
ATOM 777 C C . SER A 1 101 ? 14.081 -1.621 -13.570 1.00 92.00 101 SER A C 1
ATOM 779 O O . SER A 1 101 ? 14.051 -1.003 -14.625 1.00 92.00 101 SER A O 1
ATOM 781 N N . LEU A 1 102 ? 14.910 -1.314 -12.572 1.00 89.06 102 LEU A N 1
ATOM 782 C CA . LEU A 1 102 ? 16.032 -0.379 -12.717 1.00 89.06 102 LEU A CA 1
ATOM 783 C C . LEU A 1 102 ? 17.328 -1.101 -13.112 1.00 89.06 102 LEU A C 1
ATOM 785 O O . LEU A 1 102 ? 18.381 -0.479 -13.230 1.00 89.06 102 LEU A O 1
ATOM 789 N N . SER A 1 103 ? 17.276 -2.427 -13.248 1.00 88.75 103 SER A N 1
ATOM 790 C CA . SER A 1 103 ? 18.400 -3.222 -13.719 1.00 88.75 103 SER A CA 1
ATOM 791 C C . SER A 1 103 ? 18.616 -2.983 -15.220 1.00 88.75 103 SER A C 1
ATOM 793 O O . SER A 1 103 ? 17.636 -2.858 -15.957 1.00 88.75 103 SER A O 1
ATOM 795 N N . PRO A 1 104 ? 19.871 -2.977 -15.706 1.00 84.81 104 PRO A N 1
ATOM 796 C CA . PRO A 1 104 ? 20.148 -2.952 -17.141 1.00 84.81 104 PRO A CA 1
ATOM 797 C C . PRO A 1 104 ? 19.430 -4.089 -17.877 1.00 84.81 104 PRO A C 1
ATOM 799 O O . PRO A 1 104 ? 19.336 -5.191 -17.333 1.00 84.81 104 PRO A O 1
ATOM 802 N N . LEU A 1 105 ? 19.013 -3.863 -19.130 1.00 82.31 105 LEU A N 1
ATOM 803 C CA . LEU A 1 105 ? 18.387 -4.894 -19.977 1.00 82.31 105 LEU A CA 1
ATOM 804 C C . LEU A 1 105 ? 19.244 -6.162 -20.129 1.00 82.31 105 LEU A C 1
ATOM 806 O O . LEU A 1 105 ? 18.703 -7.253 -20.260 1.00 82.31 105 LEU A O 1
ATOM 810 N N . SER A 1 106 ? 20.572 -6.031 -20.055 1.00 84.69 106 SER A N 1
ATOM 811 C CA . SER A 1 106 ? 21.512 -7.159 -20.091 1.00 84.69 106 SER A CA 1
ATOM 812 C C . SER A 1 106 ? 21.484 -8.041 -18.835 1.00 84.69 106 SER A C 1
ATOM 814 O O . SER A 1 106 ? 22.115 -9.097 -18.813 1.00 84.69 106 SER A O 1
ATOM 816 N N . THR A 1 107 ? 20.782 -7.628 -17.777 1.00 87.94 107 THR A N 1
ATOM 817 C CA . THR A 1 107 ? 20.650 -8.412 -16.545 1.00 87.94 107 THR A CA 1
ATOM 818 C C . THR A 1 107 ? 19.753 -9.624 -16.808 1.00 87.94 107 THR A C 1
ATOM 820 O O . THR A 1 107 ? 18.629 -9.446 -17.281 1.00 87.94 107 THR A O 1
ATOM 823 N N . PRO A 1 108 ? 20.184 -10.854 -16.470 1.00 86.00 108 PRO A N 1
ATOM 824 C CA . PRO A 1 108 ? 19.315 -12.022 -16.557 1.00 86.00 108 PRO A CA 1
ATOM 825 C C . PRO A 1 108 ? 18.073 -11.862 -15.680 1.00 86.00 108 PRO A C 1
ATOM 827 O O . PRO A 1 108 ? 18.160 -11.324 -14.575 1.00 86.00 108 PRO A O 1
ATOM 830 N N . HIS A 1 109 ? 16.945 -12.415 -16.124 1.00 79.19 109 HIS A N 1
ATOM 831 C CA . HIS A 1 109 ? 15.653 -12.287 -15.447 1.00 79.19 109 HIS A CA 1
ATOM 832 C C . HIS A 1 109 ? 15.707 -12.562 -13.931 1.00 79.19 109 HIS A C 1
ATOM 834 O O . HIS A 1 109 ? 15.210 -11.776 -13.127 1.00 79.19 109 HIS A O 1
ATOM 840 N N . ALA A 1 110 ? 16.366 -13.652 -13.523 1.00 82.88 110 ALA A N 1
ATOM 841 C CA . ALA A 1 110 ? 16.479 -14.043 -12.115 1.00 82.88 110 ALA A CA 1
ATOM 842 C C . ALA A 1 110 ? 17.235 -13.019 -11.240 1.00 82.88 110 ALA A C 1
ATOM 844 O O . ALA A 1 110 ? 17.078 -13.019 -10.020 1.00 82.88 110 ALA A O 1
ATOM 845 N N . GLY A 1 111 ? 18.053 -12.159 -11.855 1.00 86.06 111 GLY A N 1
ATOM 846 C CA . GLY A 1 111 ? 18.806 -11.094 -11.194 1.00 86.06 111 GLY A CA 1
ATOM 847 C C . GLY A 1 111 ? 18.143 -9.716 -11.264 1.00 86.06 111 GLY A C 1
ATOM 848 O O . GLY A 1 111 ? 18.668 -8.770 -10.673 1.00 86.06 111 GLY A O 1
ATOM 849 N N . MET A 1 112 ? 17.016 -9.575 -11.970 1.00 88.50 112 MET A N 1
ATOM 850 C CA . MET A 1 112 ? 16.323 -8.295 -12.077 1.00 88.50 112 MET A CA 1
ATOM 851 C C . MET A 1 112 ? 15.690 -7.890 -10.750 1.00 88.50 112 MET A C 1
ATOM 853 O O . MET A 1 112 ? 15.045 -8.684 -10.059 1.00 88.50 112 MET A O 1
ATOM 857 N N . ARG A 1 113 ? 15.849 -6.611 -10.404 1.00 89.25 113 ARG A N 1
ATOM 858 C CA . ARG A 1 113 ? 15.151 -6.007 -9.268 1.00 89.25 113 ARG A CA 1
ATOM 859 C C . ARG A 1 113 ? 13.888 -5.334 -9.768 1.00 89.25 113 ARG A C 1
ATOM 861 O O . ARG A 1 113 ? 13.964 -4.333 -10.481 1.00 89.25 113 ARG A O 1
ATOM 868 N N . TRP A 1 114 ? 12.743 -5.894 -9.402 1.00 93.12 114 TRP A N 1
ATOM 869 C CA . TRP A 1 114 ? 11.439 -5.400 -9.818 1.00 93.12 114 TRP A CA 1
ATOM 870 C C . TRP A 1 114 ? 10.831 -4.459 -8.781 1.00 93.12 114 TRP A C 1
ATOM 872 O O . TRP A 1 114 ? 10.814 -4.741 -7.583 1.00 93.12 114 TRP A O 1
ATOM 882 N N . VAL A 1 115 ? 10.289 -3.353 -9.276 1.00 94.69 115 VAL A N 1
ATOM 883 C CA . VAL A 1 115 ? 9.501 -2.373 -8.541 1.00 94.69 115 VAL A CA 1
ATOM 884 C C . VAL A 1 115 ? 8.086 -2.428 -9.084 1.00 94.69 115 VAL A C 1
ATOM 886 O O . VAL A 1 115 ? 7.822 -1.968 -10.192 1.00 94.69 115 VAL A O 1
ATOM 889 N N . GLY A 1 116 ? 7.165 -3.001 -8.318 1.00 95.38 116 GLY A N 1
ATOM 890 C CA . GLY A 1 116 ? 5.749 -2.980 -8.640 1.00 95.38 116 GLY A CA 1
ATOM 891 C C . GLY A 1 116 ? 5.233 -1.545 -8.697 1.00 95.38 116 GLY A C 1
ATOM 892 O O . GLY A 1 116 ? 5.505 -0.719 -7.825 1.00 95.38 116 GLY A O 1
ATOM 893 N N . VAL A 1 117 ? 4.477 -1.243 -9.747 1.00 94.31 117 VAL A N 1
ATOM 894 C CA . VAL A 1 117 ? 3.922 0.093 -10.005 1.00 94.31 117 VAL A CA 1
ATOM 895 C C . VAL A 1 117 ? 2.402 0.074 -10.070 1.00 94.31 117 VAL A C 1
ATOM 897 O O . VAL A 1 117 ? 1.777 1.127 -10.015 1.00 94.31 117 VAL A O 1
ATOM 900 N N . ASN A 1 118 ? 1.767 -1.100 -10.115 1.00 93.75 118 ASN A N 1
ATOM 901 C CA . ASN A 1 118 ? 0.317 -1.195 -10.236 1.00 93.75 118 ASN A CA 1
ATOM 902 C C . ASN A 1 118 ? -0.445 -0.860 -8.944 1.00 93.75 118 ASN A C 1
ATOM 904 O O . ASN A 1 118 ? -0.926 -1.732 -8.219 1.00 93.75 118 ASN A O 1
ATOM 908 N N . GLN A 1 119 ? -0.625 0.440 -8.696 1.00 90.69 119 GLN A N 1
ATOM 909 C CA . GLN A 1 119 ? -1.333 0.967 -7.524 1.00 90.69 119 GLN A CA 1
ATOM 910 C C . GLN A 1 119 ? -2.803 0.526 -7.462 1.00 90.69 119 GLN A C 1
ATOM 912 O O . GLN A 1 119 ? -3.380 0.481 -6.381 1.00 90.69 119 GLN A O 1
ATOM 917 N N . THR A 1 120 ? -3.418 0.151 -8.589 1.00 90.56 120 THR A N 1
ATOM 918 C CA . THR A 1 120 ? -4.812 -0.332 -8.603 1.00 90.56 120 THR A CA 1
ATOM 919 C C . THR A 1 120 ? -4.960 -1.765 -8.082 1.00 90.56 120 THR A C 1
ATOM 921 O O . THR A 1 120 ? -6.061 -2.176 -7.708 1.00 90.56 120 THR A O 1
ATOM 924 N N . ARG A 1 121 ? -3.859 -2.529 -8.020 1.00 92.06 121 ARG A N 1
ATOM 925 C CA . ARG A 1 121 ? -3.847 -3.922 -7.554 1.00 92.06 121 ARG A CA 1
ATOM 926 C C . ARG A 1 121 ? -3.412 -4.097 -6.106 1.00 92.06 121 ARG A C 1
ATOM 928 O O . ARG A 1 121 ? -3.680 -5.157 -5.549 1.00 92.06 121 ARG A O 1
ATOM 935 N N . VAL A 1 122 ? -2.833 -3.082 -5.463 1.00 93.75 122 VAL A N 1
ATOM 936 C CA . VAL A 1 122 ? -2.294 -3.228 -4.099 1.00 93.75 122 VAL A CA 1
ATOM 937 C C . VAL A 1 122 ? -3.321 -3.759 -3.095 1.00 93.75 122 VAL A C 1
ATOM 939 O O . VAL A 1 122 ? -3.006 -4.668 -2.333 1.00 93.75 122 VAL A O 1
ATOM 942 N N . ASN A 1 123 ? -4.570 -3.283 -3.140 1.00 95.00 123 ASN A N 1
ATOM 943 C CA . ASN A 1 123 ? -5.617 -3.779 -2.244 1.00 95.00 123 ASN A CA 1
ATOM 944 C C . ASN A 1 123 ? -5.895 -5.275 -2.499 1.00 95.00 123 ASN A C 1
ATOM 946 O O . ASN A 1 123 ? -6.173 -6.010 -1.563 1.00 95.00 123 ASN A O 1
ATOM 950 N N . ARG A 1 124 ? -5.780 -5.771 -3.739 1.00 93.75 124 ARG A N 1
ATOM 951 C CA . ARG A 1 124 ? -5.930 -7.213 -4.018 1.00 93.75 124 ARG A CA 1
ATOM 952 C C . ARG A 1 124 ? -4.783 -8.023 -3.431 1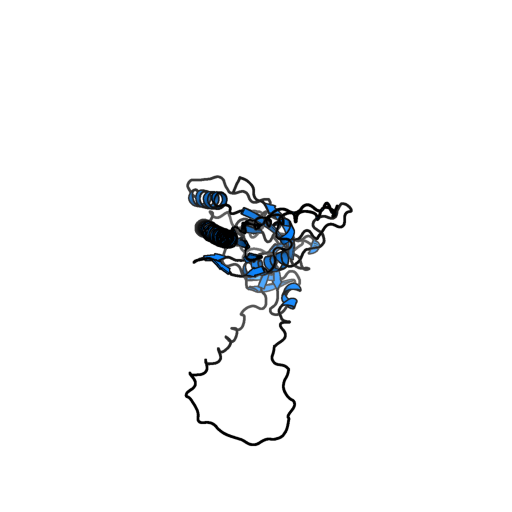.00 93.75 124 ARG A C 1
ATOM 954 O O . ARG A 1 124 ? -5.034 -9.058 -2.828 1.00 93.75 124 ARG A O 1
ATOM 961 N N . PHE A 1 125 ? -3.552 -7.533 -3.571 1.00 93.88 125 PHE A N 1
ATOM 962 C CA . PHE A 1 125 ? -2.387 -8.166 -2.961 1.00 93.88 125 PHE A CA 1
ATOM 963 C C . PHE A 1 125 ? -2.557 -8.227 -1.446 1.00 93.88 125 PHE A C 1
ATOM 965 O O . PHE A 1 125 ? -2.570 -9.313 -0.882 1.00 93.88 125 PHE A O 1
ATOM 972 N N . VAL A 1 126 ? -2.789 -7.090 -0.787 1.00 95.44 126 VAL A N 1
ATOM 973 C CA . VAL A 1 126 ? -2.969 -7.057 0.670 1.00 95.44 126 VAL A CA 1
ATOM 974 C C . VAL A 1 126 ? -4.140 -7.925 1.121 1.00 95.44 126 VAL A C 1
ATOM 976 O O . VAL A 1 126 ? -3.991 -8.648 2.097 1.00 95.44 126 VAL A O 1
ATOM 979 N N . GLU A 1 127 ? -5.266 -7.940 0.402 1.00 94.94 127 GLU A N 1
ATOM 980 C CA . GLU A 1 127 ? -6.365 -8.864 0.700 1.00 94.94 127 GLU A CA 1
ATOM 981 C C . GLU A 1 127 ? -5.906 -10.327 0.660 1.00 94.94 127 GLU A C 1
ATOM 983 O O . GLU A 1 127 ? -6.167 -11.077 1.602 1.00 94.94 127 GLU A O 1
ATOM 988 N N . HIS A 1 128 ? -5.206 -10.724 -0.405 1.00 92.19 128 HIS A N 1
ATOM 989 C CA . HIS A 1 128 ? -4.660 -12.069 -0.535 1.00 92.19 128 HIS A CA 1
ATOM 990 C C . HIS A 1 128 ? -3.732 -12.4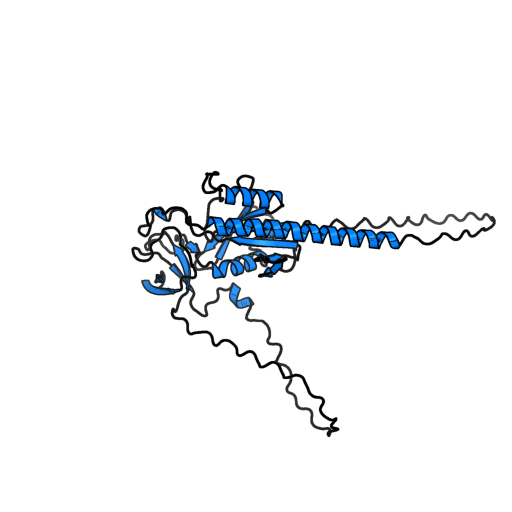03 0.643 1.00 92.19 128 HIS A C 1
ATOM 992 O O . HIS A 1 128 ? -3.898 -13.458 1.255 1.00 92.19 128 HIS A O 1
ATOM 998 N N . PHE A 1 129 ? -2.831 -11.484 1.015 1.00 91.50 129 PHE A N 1
ATOM 999 C CA . PHE A 1 129 ? -1.884 -11.675 2.118 1.00 91.50 129 PHE A CA 1
ATOM 1000 C C . PHE A 1 129 ? -2.533 -11.646 3.515 1.00 91.50 129 PHE A C 1
ATOM 1002 O O . PHE A 1 129 ? -2.001 -12.232 4.458 1.00 91.50 129 PHE A O 1
ATOM 1009 N N . LEU A 1 130 ? -3.680 -10.979 3.670 1.00 91.62 130 LEU A N 1
ATOM 1010 C CA . LEU A 1 130 ? -4.467 -11.001 4.905 1.00 91.62 130 LEU A CA 1
ATOM 1011 C C . LEU A 1 130 ? -5.251 -12.309 5.068 1.00 91.62 130 LEU A C 1
ATOM 1013 O O . LEU A 1 130 ? -5.441 -12.762 6.193 1.00 91.62 130 LEU A O 1
ATOM 1017 N N . ARG A 1 131 ? -5.725 -12.904 3.969 1.00 89.69 131 ARG A N 1
ATOM 1018 C CA . ARG A 1 131 ? -6.525 -14.139 4.007 1.00 89.69 131 ARG A CA 1
ATOM 1019 C C . ARG A 1 131 ? -5.674 -15.400 4.067 1.00 89.69 131 ARG A C 1
ATOM 1021 O O . ARG A 1 131 ? -6.071 -16.365 4.711 1.00 89.69 131 ARG A O 1
ATOM 1028 N N . ASN A 1 132 ? -4.530 -15.393 3.393 1.00 85.50 132 ASN A N 1
ATOM 1029 C CA . ASN A 1 132 ? -3.716 -16.584 3.210 1.00 85.50 132 ASN A CA 1
ATOM 1030 C C . ASN A 1 132 ? -2.408 -16.440 3.996 1.00 85.50 132 ASN A C 1
ATOM 1032 O O . ASN A 1 132 ? -1.710 -15.444 3.824 1.00 85.50 132 ASN A O 1
ATOM 1036 N N . PRO A 1 133 ? -2.050 -17.388 4.875 1.00 72.88 133 PRO A N 1
ATOM 1037 C CA . PRO A 1 133 ? -0.700 -17.463 5.416 1.00 72.88 133 PRO A CA 1
ATOM 1038 C C . PRO A 1 133 ? 0.274 -17.929 4.323 1.00 72.88 133 PRO A C 1
ATOM 1040 O O . PRO A 1 133 ? -0.081 -18.761 3.491 1.00 72.88 133 PRO A O 1
ATOM 1043 N N . PHE A 1 134 ? 1.515 -17.434 4.342 1.00 69.69 134 PHE A N 1
ATOM 1044 C CA . PHE A 1 134 ? 2.549 -17.863 3.391 1.00 69.69 134 PHE A CA 1
ATOM 1045 C C . PHE A 1 134 ? 3.504 -18.838 4.070 1.00 69.69 134 PHE A C 1
ATOM 1047 O O . PHE A 1 134 ? 3.919 -18.587 5.208 1.00 69.69 134 PHE A O 1
ATOM 1054 N N . PRO A 1 135 ? 3.886 -19.933 3.397 1.00 51.12 135 PRO A N 1
ATOM 1055 C CA . PRO A 1 135 ? 5.007 -20.741 3.839 1.00 51.12 135 PRO A CA 1
ATOM 1056 C C . PRO A 1 135 ? 6.305 -19.941 3.643 1.00 51.12 135 PRO A C 1
ATOM 1058 O O . PRO A 1 135 ? 6.585 -19.491 2.536 1.00 51.12 135 PRO A O 1
ATOM 1061 N N . GLY A 1 136 ? 7.107 -19.766 4.701 1.00 48.88 136 GLY A N 1
ATOM 1062 C CA . GLY A 1 136 ? 8.535 -19.454 4.533 1.00 48.88 136 GLY A CA 1
ATOM 1063 C C . GLY A 1 136 ? 9.097 -18.162 5.134 1.00 48.88 136 GLY A C 1
ATOM 1064 O O . GLY A 1 136 ? 10.301 -17.965 5.020 1.00 48.88 136 GLY A O 1
ATOM 1065 N N . LEU A 1 137 ? 8.332 -17.319 5.835 1.00 48.00 137 LEU A N 1
ATOM 1066 C CA . LEU A 1 137 ? 8.917 -16.172 6.560 1.00 48.00 137 LEU A CA 1
ATOM 1067 C C . LEU A 1 137 ? 9.367 -16.569 7.987 1.00 48.00 137 LEU A C 1
ATOM 1069 O O . LEU A 1 137 ? 8.988 -15.924 8.958 1.00 48.00 137 LEU A O 1
ATOM 1073 N N . GLY A 1 138 ? 10.139 -17.655 8.143 1.00 42.47 138 GLY A N 1
ATOM 1074 C CA . GLY A 1 138 ? 10.636 -18.051 9.473 1.00 42.47 138 GLY A CA 1
ATOM 1075 C C . GLY A 1 138 ? 11.017 -19.514 9.703 1.00 42.47 138 GLY A C 1
ATOM 1076 O O . GLY A 1 138 ? 10.809 -20.004 10.807 1.00 42.47 138 GLY A O 1
ATOM 1077 N N . SER A 1 139 ? 11.572 -20.232 8.721 1.00 39.97 139 SER A N 1
ATOM 1078 C CA . SER A 1 139 ? 12.125 -21.572 8.983 1.00 39.97 139 SER A CA 1
ATOM 1079 C C . SER A 1 139 ? 13.545 -21.731 8.445 1.00 39.97 139 SER A C 1
ATOM 1081 O O . SER A 1 139 ? 13.822 -22.566 7.595 1.00 39.97 139 SER A O 1
ATOM 1083 N N . GLU A 1 140 ? 14.467 -20.938 8.986 1.00 39.75 140 GLU A N 1
ATOM 1084 C CA . GLU A 1 140 ? 15.825 -21.431 9.230 1.00 39.75 140 GLU A CA 1
ATOM 1085 C C . GLU A 1 140 ? 15.951 -21.666 10.738 1.00 39.75 140 GLU A C 1
ATOM 1087 O O . GLU A 1 140 ? 16.390 -20.813 11.502 1.00 39.75 140 GLU A O 1
ATOM 1092 N N . GLY A 1 141 ? 15.426 -22.803 11.189 1.00 38.53 141 GLY A N 1
ATOM 1093 C CA . GLY A 1 141 ? 15.368 -23.168 12.602 1.00 38.53 141 GLY A CA 1
ATOM 1094 C C . GLY A 1 141 ? 14.181 -24.080 12.858 1.00 38.53 141 GLY A C 1
ATOM 1095 O O . GLY A 1 141 ? 13.040 -23.630 12.878 1.00 38.53 141 GLY A O 1
ATOM 1096 N N . GLY A 1 142 ? 14.448 -25.380 12.986 1.00 35.97 142 GLY A N 1
ATOM 1097 C CA . GLY A 1 142 ? 13.431 -26.417 13.125 1.00 35.97 142 GLY A CA 1
ATOM 1098 C C . GLY A 1 142 ? 12.433 -26.135 14.250 1.00 35.97 142 GLY A C 1
ATOM 1099 O O . GLY A 1 142 ? 12.782 -26.106 15.425 1.00 35.97 142 GLY A O 1
ATOM 1100 N N . GLY A 1 143 ? 11.175 -25.972 13.861 1.00 32.56 143 GLY A N 1
ATOM 1101 C CA . GLY A 1 143 ? 10.016 -25.874 14.736 1.00 32.56 143 GLY A CA 1
ATOM 1102 C C . GLY A 1 143 ? 8.797 -25.600 13.867 1.00 32.56 143 GLY A C 1
ATOM 1103 O O . GLY A 1 143 ? 8.776 -24.604 13.153 1.00 32.56 143 GLY A O 1
ATOM 1104 N N . GLY A 1 144 ? 7.812 -26.501 13.865 1.00 35.06 144 GLY A N 1
ATOM 1105 C CA . GLY A 1 144 ? 6.575 -26.387 13.082 1.00 35.06 144 GLY A CA 1
ATOM 1106 C C . GLY A 1 144 ? 5.696 -25.218 13.537 1.00 35.06 144 GLY A C 1
ATOM 1107 O O . GLY A 1 144 ? 4.677 -25.423 14.189 1.00 35.06 144 GLY A O 1
ATOM 1108 N N . GLY A 1 145 ? 6.120 -23.992 13.232 1.00 37.97 145 GLY A N 1
ATOM 1109 C CA . GLY A 1 145 ? 5.444 -22.748 13.577 1.00 37.97 145 GLY A CA 1
ATOM 1110 C C . GLY A 1 145 ? 4.346 -22.397 12.577 1.00 37.97 145 GLY A C 1
ATOM 1111 O O . GLY A 1 145 ? 4.534 -22.496 11.365 1.00 37.97 145 GLY A O 1
ATOM 1112 N N . ALA A 1 146 ? 3.194 -21.977 13.102 1.00 44.47 146 ALA A N 1
ATOM 1113 C CA . ALA A 1 146 ? 2.079 -21.424 12.343 1.00 44.47 146 ALA A CA 1
ATOM 1114 C C . ALA A 1 146 ? 2.563 -20.380 11.319 1.00 44.47 146 ALA A C 1
ATOM 1116 O O . ALA A 1 146 ? 3.384 -19.524 11.643 1.00 44.47 146 ALA A O 1
ATOM 1117 N N . GLY A 1 147 ? 2.055 -20.465 10.086 1.00 50.91 147 GLY A N 1
ATOM 1118 C CA . GLY A 1 147 ? 2.521 -19.664 8.955 1.00 50.91 147 GLY A CA 1
ATOM 1119 C C . GLY A 1 147 ? 2.644 -18.169 9.268 1.00 50.91 147 GLY A C 1
ATOM 1120 O O . GLY A 1 147 ? 1.702 -17.512 9.712 1.00 50.91 147 GLY A O 1
ATOM 1121 N N . THR A 1 148 ? 3.824 -17.628 9.000 1.00 64.31 148 THR A N 1
ATOM 1122 C CA . THR A 1 148 ? 4.214 -16.227 9.172 1.00 64.31 148 THR A CA 1
ATOM 1123 C C . THR A 1 148 ? 3.662 -15.386 8.014 1.00 64.31 148 THR A C 1
ATOM 1125 O O . THR A 1 148 ? 4.383 -15.003 7.096 1.00 64.31 148 THR A O 1
ATOM 1128 N N . GLY A 1 149 ? 2.343 -15.175 7.999 1.00 77.44 149 GLY A N 1
ATOM 1129 C CA . GLY A 1 149 ? 1.649 -14.334 7.015 1.00 77.44 149 GLY A CA 1
ATOM 1130 C C . GLY A 1 149 ? 1.454 -12.890 7.484 1.00 77.44 149 GLY A C 1
ATOM 1131 O O . GLY A 1 149 ? 1.589 -12.595 8.671 1.00 77.44 149 GLY A O 1
ATOM 1132 N N . LEU A 1 150 ? 1.056 -11.991 6.575 1.00 89.19 150 LEU A N 1
ATOM 1133 C CA . LEU A 1 150 ? 0.785 -10.580 6.900 1.00 89.19 150 LEU A CA 1
ATOM 1134 C C . LEU A 1 150 ? -0.219 -10.449 8.055 1.00 89.19 150 LEU A C 1
ATOM 1136 O O . LEU A 1 150 ? 0.006 -9.671 8.979 1.00 89.19 150 LEU A O 1
ATOM 1140 N N . ALA A 1 151 ? -1.294 -11.244 8.043 1.00 89.56 151 ALA A N 1
ATOM 1141 C CA . ALA A 1 151 ? -2.251 -11.268 9.145 1.00 89.56 151 ALA A CA 1
ATOM 1142 C C . ALA A 1 151 ? -1.601 -11.666 10.478 1.00 89.56 151 ALA A C 1
ATOM 1144 O O . ALA A 1 151 ? -1.840 -11.003 11.482 1.00 89.56 151 ALA A O 1
ATOM 1145 N N . ALA A 1 152 ? -0.754 -12.698 10.504 1.00 87.88 152 ALA A N 1
ATOM 1146 C CA . ALA A 1 152 ? -0.075 -13.128 11.724 1.00 87.88 152 ALA A CA 1
ATOM 1147 C C . ALA A 1 152 ? 0.862 -12.034 12.261 1.00 87.88 152 ALA A C 1
ATOM 1149 O O . ALA A 1 152 ? 0.767 -11.681 13.435 1.00 87.88 152 ALA A O 1
ATOM 1150 N N . THR A 1 153 ? 1.683 -11.427 11.397 1.00 88.69 153 THR A N 1
ATOM 1151 C CA . THR A 1 153 ? 2.617 -10.357 11.788 1.00 88.69 153 THR A CA 1
ATOM 1152 C C . THR A 1 153 ? 1.898 -9.105 12.286 1.00 88.69 153 THR A C 1
ATOM 1154 O O . THR A 1 153 ? 2.346 -8.467 13.235 1.00 88.69 153 THR A O 1
ATOM 1157 N N . LEU A 1 154 ? 0.740 -8.776 11.706 1.00 89.69 154 LEU A N 1
ATOM 1158 C CA . LEU A 1 154 ? -0.108 -7.690 12.195 1.00 89.69 154 LEU A CA 1
ATOM 1159 C C . LEU A 1 154 ? -0.888 -8.061 13.467 1.00 89.69 154 LEU A C 1
ATOM 1161 O O . LEU A 1 154 ? -1.615 -7.211 13.977 1.00 89.69 154 LEU A O 1
ATOM 1165 N N . GLY A 1 155 ? -0.784 -9.285 13.996 1.00 88.06 155 GLY A N 1
ATOM 1166 C CA . GLY A 1 155 ? -1.554 -9.743 15.159 1.00 88.06 155 GLY A CA 1
ATOM 1167 C C . GLY A 1 155 ? -3.049 -9.920 14.862 1.00 88.06 155 GLY A C 1
ATOM 1168 O O . GLY A 1 155 ? -3.890 -9.593 15.696 1.00 88.06 155 GLY A O 1
ATOM 1169 N N . LEU A 1 156 ? -3.374 -10.361 13.646 1.00 86.31 156 LEU A N 1
ATOM 1170 C CA . LEU A 1 156 ? -4.724 -10.565 13.102 1.00 86.31 156 LEU A CA 1
ATOM 1171 C C . LEU A 1 156 ? -5.026 -12.044 12.811 1.00 86.31 156 LEU A C 1
ATOM 1173 O O . LEU A 1 156 ? -6.026 -12.352 12.164 1.00 86.31 156 LEU A O 1
ATOM 1177 N N . ALA A 1 157 ? -4.172 -12.972 13.250 1.00 77.69 157 ALA A N 1
ATOM 1178 C CA . ALA A 1 157 ? -4.443 -14.399 13.109 1.00 77.69 157 ALA A CA 1
ATOM 1179 C C . ALA A 1 157 ? -5.768 -14.749 13.809 1.00 77.69 157 ALA A C 1
ATOM 1181 O O . ALA A 1 157 ? -5.959 -14.438 14.984 1.00 77.69 157 ALA A O 1
ATOM 1182 N N . GLY A 1 158 ? -6.705 -15.348 13.067 1.00 71.75 158 GLY A N 1
ATOM 1183 C CA . GLY A 1 158 ? -8.044 -15.656 13.578 1.00 71.75 158 GLY A CA 1
ATOM 1184 C C . GLY A 1 158 ? -8.955 -14.437 13.769 1.00 71.75 158 GLY A C 1
ATOM 1185 O O . GLY A 1 158 ? -10.016 -14.569 14.371 1.00 71.75 158 GLY A O 1
ATOM 1186 N N . ALA A 1 159 ? -8.584 -13.255 13.257 1.00 69.06 159 ALA A N 1
ATOM 1187 C CA . ALA A 1 159 ? -9.386 -12.041 13.404 1.00 69.06 159 ALA A CA 1
ATOM 1188 C C . ALA A 1 159 ? -10.714 -12.076 12.624 1.00 69.06 159 ALA A C 1
ATOM 1190 O O . ALA A 1 159 ? -11.532 -11.190 12.826 1.00 69.06 159 ALA A O 1
ATOM 1191 N N . GLY A 1 160 ? -10.969 -13.089 11.791 1.00 80.19 160 GLY A N 1
ATOM 1192 C CA . GLY A 1 160 ? -12.231 -13.267 11.067 1.00 80.19 160 GLY A CA 1
ATOM 1193 C C . GLY A 1 160 ? -12.223 -12.635 9.675 1.00 80.19 160 GLY A C 1
ATOM 1194 O O . GLY A 1 160 ? -11.173 -12.517 9.044 1.00 80.19 160 GLY A O 1
ATOM 1195 N N . ASP A 1 161 ? -13.404 -12.251 9.187 1.00 90.69 161 ASP A N 1
ATOM 1196 C CA . ASP A 1 161 ? -13.593 -11.829 7.797 1.00 90.69 161 ASP A CA 1
ATOM 1197 C C . ASP A 1 161 ? -12.854 -10.537 7.442 1.00 90.69 161 ASP A C 1
ATOM 1199 O O . ASP A 1 161 ? -12.853 -9.555 8.191 1.00 90.69 161 ASP A O 1
ATOM 1203 N N . VAL A 1 162 ? -12.279 -10.526 6.238 1.00 94.00 162 VAL A N 1
ATOM 1204 C CA . VAL A 1 162 ? -11.698 -9.341 5.603 1.00 94.00 162 VAL A CA 1
ATOM 1205 C C . VAL A 1 162 ? -12.765 -8.684 4.729 1.00 94.00 162 VAL A C 1
ATOM 1207 O O . VAL A 1 162 ? -13.247 -9.276 3.762 1.00 94.00 162 VAL A O 1
ATOM 1210 N N . GLN A 1 163 ? -13.122 -7.446 5.051 1.00 95.19 163 GLN A N 1
ATOM 1211 C CA . GLN A 1 163 ? -14.039 -6.605 4.288 1.00 95.19 163 GLN A CA 1
ATOM 1212 C C . GLN A 1 163 ? -13.263 -5.473 3.627 1.00 95.19 163 GLN A C 1
ATOM 1214 O O . GLN A 1 163 ? -12.393 -4.869 4.251 1.00 95.19 163 GLN A O 1
ATOM 1219 N N . ARG A 1 164 ? -13.588 -5.169 2.371 1.00 96.06 164 ARG A N 1
ATOM 1220 C CA . ARG A 1 164 ? -12.968 -4.080 1.612 1.00 96.06 164 ARG A CA 1
ATOM 1221 C C . ARG A 1 164 ? -13.828 -2.835 1.622 1.00 96.06 164 ARG A C 1
ATOM 1223 O O . ARG A 1 164 ? -15.050 -2.940 1.652 1.00 96.06 164 ARG A O 1
ATOM 1230 N N . GLU A 1 165 ? -13.181 -1.683 1.460 1.00 93.88 165 GLU A N 1
ATOM 1231 C CA . GLU A 1 165 ? -13.851 -0.443 1.068 1.00 93.88 165 GLU A CA 1
ATOM 1232 C C . GLU A 1 165 ? -14.963 -0.050 2.062 1.00 93.88 165 GLU A C 1
ATOM 1234 O O . GLU A 1 165 ? -16.080 0.299 1.676 1.00 93.88 165 GLU A O 1
ATOM 1239 N N . VAL A 1 166 ? -14.657 -0.142 3.358 1.00 92.88 166 VAL A N 1
ATOM 1240 C CA . VAL A 1 166 ? -15.632 -0.044 4.449 1.00 92.88 166 VAL A CA 1
ATOM 1241 C C . VAL A 1 166 ? -15.881 1.414 4.821 1.00 92.88 166 VAL A C 1
ATOM 1243 O O . VAL A 1 166 ? -14.947 2.183 5.046 1.00 92.88 166 VAL A O 1
ATOM 1246 N N . SER A 1 167 ? -17.150 1.805 4.921 1.00 92.56 167 SER A N 1
ATOM 1247 C CA . SER A 1 167 ? -17.537 3.137 5.390 1.00 92.56 167 SER A CA 1
ATOM 1248 C C . SER A 1 167 ? -17.523 3.218 6.917 1.00 92.56 167 SER A C 1
ATOM 1250 O O . SER A 1 167 ? -18.143 2.403 7.597 1.00 92.56 167 SER A O 1
ATOM 1252 N N . VAL A 1 168 ? -16.852 4.234 7.462 1.00 87.38 168 VAL A N 1
ATOM 1253 C CA . VAL A 1 168 ? -16.825 4.545 8.897 1.00 87.38 168 VAL A CA 1
ATOM 1254 C C . VAL A 1 168 ? -17.107 6.033 9.090 1.00 87.38 168 VAL A C 1
ATOM 1256 O O . VAL A 1 168 ? -16.254 6.890 8.845 1.00 87.38 168 VAL A O 1
ATOM 1259 N N . GLY A 1 169 ? -18.330 6.350 9.525 1.00 86.19 169 GLY A N 1
ATOM 1260 C CA . GLY A 1 169 ? -18.838 7.721 9.483 1.00 86.19 169 GLY A CA 1
ATOM 1261 C C . GLY A 1 169 ? -18.848 8.238 8.041 1.00 86.19 169 GLY A C 1
ATOM 1262 O O . GLY A 1 169 ? -19.368 7.571 7.153 1.00 86.19 169 GLY A O 1
ATOM 1263 N N . ASP A 1 170 ? -18.216 9.389 7.809 1.00 85.81 170 ASP A N 1
ATOM 1264 C CA . ASP A 1 170 ? -18.134 10.022 6.479 1.00 85.81 170 ASP A CA 1
ATOM 1265 C C . ASP A 1 170 ? -16.879 9.613 5.685 1.00 85.81 170 ASP A C 1
ATOM 1267 O O . ASP A 1 170 ? -16.596 10.176 4.628 1.00 85.81 170 ASP A O 1
ATOM 1271 N N . SER A 1 171 ? -16.076 8.692 6.222 1.00 86.62 171 SER A N 1
ATOM 1272 C CA . SER A 1 171 ? -14.828 8.232 5.611 1.00 86.62 171 SER A CA 1
ATOM 1273 C C . SER A 1 171 ? -14.979 6.811 5.079 1.00 86.62 171 SER A C 1
ATOM 1275 O O . SER A 1 171 ? -15.817 6.042 5.549 1.00 86.62 171 SER A O 1
ATOM 1277 N N . LYS A 1 172 ? -14.145 6.455 4.105 1.00 91.75 172 LYS A N 1
ATOM 1278 C CA . LYS A 1 172 ? -14.052 5.106 3.551 1.00 91.75 172 LYS A CA 1
ATOM 1279 C C . LYS A 1 172 ? -12.619 4.619 3.717 1.00 91.75 172 LYS A C 1
ATOM 1281 O O . LYS A 1 172 ? -11.712 5.342 3.321 1.00 91.75 172 LYS A O 1
ATOM 1286 N N . VAL A 1 173 ? -12.442 3.455 4.329 1.00 93.50 173 VAL A N 1
ATOM 1287 C CA . VAL A 1 173 ? -11.133 2.850 4.612 1.00 93.50 173 VAL A CA 1
ATOM 1288 C C . VAL A 1 173 ? -10.951 1.579 3.794 1.00 93.50 173 VAL A C 1
ATOM 1290 O O . VAL A 1 173 ? -11.926 0.879 3.505 1.00 93.50 173 VAL A O 1
ATOM 1293 N N . ASP A 1 174 ? -9.710 1.289 3.403 1.00 95.62 174 ASP A N 1
ATOM 1294 C CA . ASP A 1 174 ? -9.409 0.195 2.476 1.00 95.62 174 ASP A CA 1
ATOM 1295 C C . ASP A 1 174 ? -9.875 -1.171 3.001 1.00 95.62 174 ASP A C 1
ATOM 1297 O O . ASP A 1 174 ? -10.457 -1.945 2.235 1.00 95.62 174 ASP A O 1
ATOM 1301 N N . PHE A 1 175 ? -9.678 -1.451 4.297 1.00 96.50 175 PHE A N 1
ATOM 1302 C CA . PHE A 1 175 ? -10.076 -2.718 4.917 1.00 96.50 175 PHE A CA 1
ATOM 1303 C C . PHE A 1 175 ? -10.687 -2.574 6.309 1.00 96.50 175 PHE A C 1
ATOM 1305 O O . PHE A 1 175 ? -10.297 -1.712 7.099 1.00 96.50 175 PHE A O 1
ATOM 1312 N N . CYS A 1 176 ? -11.574 -3.512 6.639 1.00 94.69 176 CYS A N 1
ATOM 1313 C CA . CYS A 1 176 ? -11.913 -3.887 8.005 1.00 94.69 176 CYS A CA 1
ATOM 1314 C C . CYS A 1 176 ? -11.708 -5.396 8.181 1.00 94.69 176 CYS A C 1
ATOM 1316 O O . CYS A 1 176 ? -12.198 -6.180 7.373 1.00 94.69 176 CYS A O 1
ATOM 1318 N N . VAL A 1 177 ? -10.999 -5.804 9.230 1.00 93.31 177 VAL A N 1
ATOM 1319 C CA . VAL A 1 177 ? -10.778 -7.209 9.584 1.00 93.31 177 VAL A CA 1
ATOM 1320 C C . VAL A 1 177 ? -11.505 -7.497 10.893 1.00 93.31 177 VAL A C 1
ATOM 1322 O O . VAL A 1 177 ? -11.297 -6.801 11.896 1.00 93.31 177 VAL A O 1
ATOM 1325 N N . GLY A 1 178 ? -12.408 -8.477 10.872 1.00 90.25 178 GLY A N 1
ATOM 1326 C CA . GLY A 1 178 ? -13.127 -8.927 12.067 1.00 90.25 178 GLY A CA 1
ATOM 1327 C C . GLY A 1 178 ? -14.092 -7.927 12.689 1.00 90.25 178 GLY A C 1
ATOM 1328 O O . GLY A 1 178 ? -14.459 -8.083 13.853 1.00 90.25 178 GLY A O 1
ATOM 1329 N N . GLY A 1 179 ? -14.417 -6.839 11.985 1.00 88.50 179 GLY A N 1
ATOM 1330 C CA . GLY A 1 179 ? -15.152 -5.709 12.558 1.00 88.50 179 GLY A CA 1
ATOM 1331 C C . GLY A 1 179 ? -14.378 -4.944 13.643 1.00 88.50 179 GLY A C 1
ATOM 1332 O O . GLY A 1 179 ? -14.993 -4.221 14.427 1.00 88.50 179 GLY A O 1
ATOM 1333 N N . ARG A 1 180 ? -13.053 -5.135 13.751 1.00 88.12 180 ARG A N 1
ATOM 1334 C CA . ARG A 1 180 ? -12.240 -4.630 14.879 1.00 88.12 180 ARG A CA 1
ATOM 1335 C C . ARG A 1 180 ? -10.945 -3.945 14.482 1.00 88.12 180 ARG A C 1
ATOM 1337 O O . ARG A 1 180 ? -10.415 -3.163 15.276 1.00 88.12 180 ARG A O 1
ATOM 1344 N N . VAL A 1 181 ? -10.421 -4.247 13.298 1.00 92.69 181 VAL A N 1
ATOM 1345 C CA . VAL A 1 181 ? -9.177 -3.655 12.808 1.00 92.69 181 VAL A CA 1
ATOM 1346 C C . VAL A 1 181 ? -9.430 -2.980 11.476 1.00 92.69 181 VAL A C 1
ATOM 1348 O O . VAL A 1 181 ? -9.805 -3.638 10.514 1.00 92.69 181 VAL A O 1
ATOM 1351 N N . TRP A 1 182 ? -9.221 -1.669 11.418 1.00 94.62 182 TRP A N 1
ATOM 1352 C CA . TRP A 1 182 ? -9.350 -0.887 10.190 1.00 94.62 182 TRP A CA 1
ATOM 1353 C C . TRP A 1 182 ? -7.967 -0.605 9.617 1.00 94.62 182 TRP A C 1
ATOM 1355 O O . TRP A 1 182 ? -7.078 -0.200 10.362 1.00 94.62 182 TRP A O 1
ATOM 1365 N N . ILE A 1 183 ? -7.769 -0.834 8.321 1.00 96.06 183 ILE A N 1
ATOM 1366 C CA . ILE A 1 183 ? -6.458 -0.704 7.674 1.00 96.06 183 ILE A CA 1
ATOM 1367 C C . ILE A 1 183 ? -6.589 0.222 6.470 1.00 96.06 183 ILE A C 1
ATOM 1369 O O . ILE A 1 183 ? -7.364 -0.060 5.561 1.00 96.06 183 ILE A O 1
ATOM 1373 N N . GLU A 1 184 ? -5.814 1.301 6.466 1.00 96.31 184 GLU A N 1
ATOM 1374 C CA . GLU A 1 184 ? -5.665 2.229 5.345 1.00 96.31 184 GLU A CA 1
ATOM 1375 C C . GLU A 1 184 ? -4.307 2.004 4.680 1.00 96.31 184 GLU A C 1
ATOM 1377 O O . GLU A 1 184 ? -3.272 2.037 5.347 1.00 96.31 184 GLU A O 1
ATOM 1382 N N . ILE A 1 185 ? -4.298 1.819 3.364 1.00 95.62 185 ILE A N 1
ATOM 1383 C CA . ILE A 1 185 ? -3.112 1.531 2.564 1.00 95.62 185 ILE A CA 1
ATOM 1384 C C . ILE A 1 185 ? -2.596 2.798 1.886 1.00 95.62 185 ILE A C 1
ATOM 1386 O O . ILE A 1 185 ? -3.353 3.604 1.328 1.00 95.62 185 ILE A O 1
ATOM 1390 N N . LYS A 1 186 ? -1.267 2.946 1.848 1.00 92.75 186 LYS A N 1
ATOM 1391 C CA . LYS A 1 186 ? -0.584 3.872 0.934 1.00 92.75 186 LYS A CA 1
ATOM 1392 C C . LYS A 1 186 ? 0.581 3.205 0.219 1.00 92.75 186 LYS A C 1
ATOM 1394 O O . LYS A 1 186 ? 1.417 2.570 0.843 1.00 92.75 186 LYS A O 1
ATOM 1399 N N . THR A 1 187 ? 0.666 3.441 -1.086 1.00 92.12 187 THR A N 1
ATOM 1400 C CA . THR A 1 187 ? 1.731 2.944 -1.969 1.00 92.12 187 THR A CA 1
ATOM 1401 C C . THR A 1 187 ? 2.590 4.095 -2.488 1.00 92.12 187 THR A C 1
ATOM 1403 O O . THR A 1 187 ? 2.297 4.645 -3.560 1.00 92.12 187 THR A O 1
ATOM 1406 N N . PRO A 1 188 ? 3.609 4.540 -1.738 1.00 88.19 188 PRO A N 1
ATOM 1407 C CA . PRO A 1 188 ? 4.504 5.588 -2.207 1.00 88.19 188 PRO A CA 1
ATOM 1408 C C . PRO A 1 188 ? 5.346 5.082 -3.388 1.00 88.19 188 PRO A C 1
ATOM 1410 O O . PRO A 1 188 ? 6.000 4.052 -3.298 1.00 88.19 188 PRO A O 1
ATOM 1413 N N . LEU A 1 189 ? 5.349 5.841 -4.486 1.00 87.62 189 LEU A N 1
ATOM 1414 C CA . LEU A 1 189 ? 6.216 5.604 -5.652 1.00 87.62 189 LEU A CA 1
ATOM 1415 C C . LEU A 1 189 ? 7.148 6.790 -5.932 1.00 87.62 189 LEU A C 1
ATOM 1417 O O . LEU A 1 189 ? 7.800 6.826 -6.963 1.00 87.62 189 LEU A O 1
ATOM 1421 N N . ILE A 1 190 ? 7.204 7.789 -5.045 1.00 78.75 190 ILE A N 1
ATOM 1422 C CA . ILE A 1 190 ? 7.959 9.033 -5.286 1.00 78.75 190 ILE A CA 1
ATOM 1423 C C . ILE A 1 190 ? 9.464 8.830 -5.076 1.00 78.75 190 ILE A C 1
ATOM 1425 O O . ILE A 1 190 ? 10.261 9.410 -5.805 1.00 78.75 190 ILE A O 1
ATOM 1429 N N . HIS A 1 191 ? 9.848 8.002 -4.104 1.00 79.00 191 HIS A N 1
ATOM 1430 C CA . HIS A 1 191 ? 11.243 7.741 -3.753 1.00 79.00 191 HIS A CA 1
ATOM 1431 C C . HIS A 1 191 ? 11.545 6.256 -3.925 1.00 79.00 191 HIS A C 1
ATOM 1433 O O . HIS A 1 191 ? 11.450 5.478 -2.978 1.00 79.00 191 HIS A O 1
ATOM 1439 N N . ILE A 1 192 ? 11.876 5.875 -5.155 1.00 86.12 192 ILE A N 1
ATOM 1440 C CA . ILE A 1 192 ? 12.355 4.531 -5.475 1.00 86.12 192 ILE A CA 1
ATOM 1441 C C . ILE A 1 192 ? 13.883 4.543 -5.288 1.00 86.12 192 ILE A C 1
ATOM 1443 O O . ILE A 1 192 ? 14.542 5.379 -5.915 1.00 86.12 192 ILE A O 1
ATOM 1447 N N . PRO A 1 193 ? 14.451 3.685 -4.418 1.00 80.25 193 PRO A N 1
ATOM 1448 C CA . PRO A 1 193 ? 15.896 3.545 -4.263 1.00 80.25 193 PRO A CA 1
ATOM 1449 C C . PRO A 1 193 ? 16.574 3.295 -5.609 1.00 80.25 193 PRO A C 1
ATOM 1451 O O . PRO A 1 193 ? 15.995 2.649 -6.478 1.00 80.25 193 PRO A O 1
ATOM 1454 N N . ASP A 1 194 ? 17.777 3.838 -5.787 1.00 81.88 194 ASP A N 1
ATOM 1455 C CA . ASP A 1 194 ? 18.599 3.689 -6.997 1.00 81.88 194 ASP A CA 1
ATOM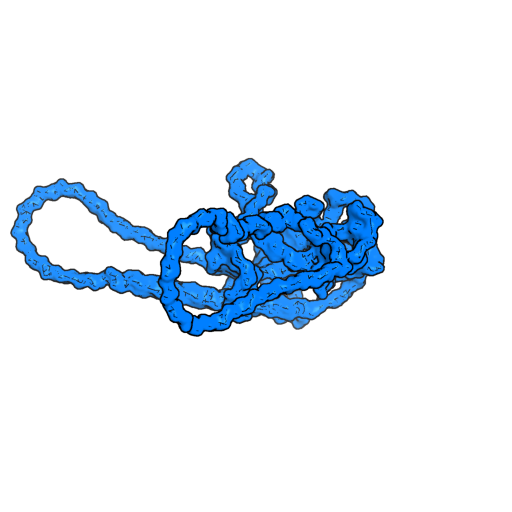 1456 C C . ASP A 1 194 ? 17.987 4.253 -8.296 1.00 81.88 194 ASP A C 1
ATOM 1458 O O . ASP A 1 194 ? 18.633 4.256 -9.337 1.00 81.88 194 ASP A O 1
ATOM 1462 N N . ALA A 1 195 ? 16.779 4.830 -8.264 1.00 84.75 195 ALA A N 1
ATOM 1463 C CA . ALA A 1 195 ? 16.172 5.408 -9.464 1.00 84.75 195 ALA A CA 1
ATOM 1464 C C . ALA A 1 195 ? 16.996 6.563 -10.046 1.00 84.75 195 ALA A C 1
ATOM 1466 O O . ALA A 1 195 ? 16.971 6.758 -11.253 1.00 84.75 195 ALA A O 1
ATOM 1467 N N . GLN A 1 196 ? 17.738 7.300 -9.210 1.00 82.81 196 GLN A N 1
ATOM 1468 C CA . GLN A 1 196 ? 18.545 8.447 -9.643 1.00 82.81 196 GLN A CA 1
ATOM 1469 C C . GLN A 1 196 ? 19.857 8.074 -10.337 1.00 82.81 196 GLN A C 1
ATOM 1471 O O . GLN A 1 196 ? 20.433 8.924 -11.008 1.00 82.81 196 GLN A O 1
ATOM 1476 N N . SER A 1 197 ? 20.337 6.836 -10.196 1.00 85.19 197 SER A N 1
ATOM 1477 C CA . SER A 1 197 ? 21.499 6.350 -10.950 1.00 85.19 197 SER A CA 1
ATOM 1478 C C . SER A 1 197 ? 21.111 5.739 -12.300 1.00 85.19 197 SER A C 1
ATOM 1480 O O . SER A 1 197 ? 21.991 5.399 -13.089 1.00 85.19 197 SER A O 1
ATOM 1482 N N . HIS A 1 198 ? 19.812 5.608 -12.590 1.00 87.12 198 HIS A N 1
ATOM 1483 C CA . HIS A 1 198 ? 19.328 5.042 -13.843 1.00 87.12 198 HIS A CA 1
ATOM 1484 C C . HIS A 1 198 ? 19.500 6.034 -15.013 1.00 87.12 198 HIS A C 1
ATOM 1486 O O . HIS A 1 198 ? 19.230 7.221 -14.835 1.00 87.12 198 HIS A O 1
ATOM 1492 N N . PRO A 1 199 ? 19.847 5.587 -16.238 1.00 86.00 199 PRO A N 1
ATOM 1493 C CA . PRO A 1 199 ? 19.952 6.472 -17.408 1.00 86.00 199 PRO A CA 1
ATOM 1494 C C . PRO A 1 199 ? 18.673 7.263 -17.718 1.00 86.00 199 PRO A C 1
ATOM 1496 O O . PRO A 1 199 ? 18.729 8.389 -18.197 1.00 86.00 199 PRO A O 1
ATOM 1499 N N . ALA A 1 200 ? 17.514 6.686 -17.393 1.00 85.94 200 ALA A N 1
ATOM 1500 C CA . ALA A 1 200 ? 16.209 7.335 -17.532 1.00 85.94 200 ALA A CA 1
ATOM 1501 C C . ALA A 1 200 ? 15.865 8.320 -16.389 1.00 85.94 200 ALA A C 1
ATOM 1503 O O . ALA A 1 200 ? 14.737 8.802 -16.322 1.00 85.94 200 ALA A O 1
ATOM 1504 N N . ALA A 1 201 ? 16.768 8.591 -15.443 1.00 85.50 201 ALA A N 1
ATOM 1505 C CA . ALA A 1 201 ? 16.499 9.484 -14.320 1.00 85.50 201 ALA A CA 1
ATOM 1506 C C . ALA A 1 201 ? 16.469 10.960 -14.740 1.00 85.50 201 ALA A C 1
ATOM 1508 O O . ALA A 1 201 ? 17.374 11.462 -15.406 1.00 85.50 201 ALA A O 1
ATOM 1509 N N . LYS A 1 202 ? 15.461 11.701 -14.273 1.00 83.12 202 LYS A N 1
ATOM 1510 C CA . LYS A 1 202 ? 15.454 13.168 -14.285 1.00 83.12 202 LYS A CA 1
ATOM 1511 C C . LYS A 1 202 ? 16.133 13.714 -13.028 1.00 83.12 202 LYS A C 1
ATOM 1513 O O . LYS A 1 202 ? 16.047 13.089 -11.965 1.00 83.12 202 LYS A O 1
ATOM 1518 N N . PRO A 1 203 ? 16.708 14.932 -13.099 1.00 77.56 203 PRO A N 1
ATOM 1519 C CA . PRO A 1 203 ? 17.125 15.665 -11.911 1.00 77.56 203 PRO A CA 1
ATOM 1520 C C . PRO A 1 203 ? 16.018 15.685 -10.859 1.00 77.56 203 PRO A C 1
ATOM 1522 O O . PRO A 1 203 ? 14.833 15.786 -11.194 1.00 77.56 203 PRO A O 1
ATOM 1525 N N . GLU A 1 204 ? 16.407 15.577 -9.589 1.00 68.62 204 GLU A N 1
ATOM 1526 C CA . GLU A 1 204 ? 15.456 15.540 -8.485 1.00 68.62 204 GLU A CA 1
ATOM 1527 C C . GLU A 1 204 ? 14.571 16.788 -8.501 1.00 68.62 204 GLU A C 1
ATOM 1529 O O . GLU A 1 204 ? 15.028 17.919 -8.340 1.00 68.62 204 GLU A O 1
ATOM 1534 N N . GLN A 1 205 ? 13.279 16.582 -8.735 1.00 61.94 205 GLN A N 1
ATOM 1535 C CA . GLN A 1 205 ? 12.299 17.656 -8.684 1.00 61.94 205 GLN A CA 1
ATOM 1536 C C . GLN A 1 205 ? 11.776 17.783 -7.256 1.00 61.94 205 GLN A C 1
ATOM 1538 O O . GLN A 1 205 ? 11.501 16.768 -6.608 1.00 61.94 205 GLN A O 1
ATOM 1543 N N . ALA A 1 206 ? 11.572 19.025 -6.801 1.00 55.41 206 ALA A N 1
ATOM 1544 C CA . ALA A 1 206 ? 11.033 19.329 -5.479 1.00 55.41 206 ALA A CA 1
ATOM 1545 C C . ALA A 1 206 ? 9.824 18.441 -5.136 1.00 55.41 206 ALA A C 1
ATOM 1547 O O . ALA A 1 206 ? 8.977 18.154 -5.991 1.00 55.41 206 ALA A O 1
ATOM 1548 N N . ALA A 1 207 ? 9.753 17.997 -3.878 1.00 53.94 207 ALA A N 1
ATOM 1549 C CA . ALA A 1 207 ? 8.679 17.150 -3.377 1.00 53.94 207 ALA A CA 1
ATOM 1550 C C . ALA A 1 207 ? 7.313 17.810 -3.650 1.00 53.94 207 ALA A C 1
ATOM 1552 O O . ALA A 1 207 ? 6.906 18.752 -2.974 1.00 53.94 207 ALA A O 1
ATOM 1553 N N . LEU A 1 208 ? 6.625 17.327 -4.690 1.00 50.72 208 LEU A N 1
ATOM 1554 C CA . LEU A 1 208 ? 5.295 17.773 -5.102 1.00 50.72 208 LEU A CA 1
ATOM 1555 C C . LEU A 1 208 ? 4.301 17.697 -3.932 1.00 50.72 208 LEU A C 1
ATOM 1557 O O . LEU A 1 208 ? 4.483 16.900 -3.011 1.00 50.72 208 LEU A O 1
ATOM 1561 N N . GLN A 1 209 ? 3.216 18.476 -4.052 1.00 50.44 209 GLN A N 1
ATOM 1562 C CA . GLN A 1 209 ? 2.050 18.724 -3.169 1.00 50.44 209 GLN A CA 1
ATOM 1563 C C . GLN A 1 209 ? 1.360 17.500 -2.495 1.00 50.44 209 GLN A C 1
ATOM 1565 O O . GLN A 1 209 ? 0.318 17.624 -1.853 1.00 50.44 209 GLN A O 1
ATOM 1570 N N . THR A 1 210 ? 1.948 16.311 -2.588 1.00 57.81 210 THR A N 1
ATOM 1571 C CA . THR A 1 210 ? 1.540 15.005 -2.049 1.00 57.81 210 THR A CA 1
ATOM 1572 C C . THR A 1 210 ? 1.286 14.984 -0.538 1.00 57.81 210 THR A C 1
ATOM 1574 O O . THR A 1 210 ? 0.544 14.128 -0.051 1.00 57.81 210 THR A O 1
ATOM 1577 N N . PHE A 1 211 ? 1.851 15.923 0.227 1.00 71.50 211 PHE A N 1
ATOM 1578 C CA . PHE A 1 211 ? 1.674 15.942 1.680 1.00 71.50 211 PHE A CA 1
ATOM 1579 C C . PHE A 1 211 ? 0.235 16.256 2.102 1.00 71.50 211 PHE A C 1
ATOM 1581 O O . PHE A 1 211 ? -0.216 15.724 3.111 1.00 71.50 211 PHE A O 1
ATOM 1588 N N . GLN A 1 212 ? -0.523 17.035 1.322 1.00 76.31 212 GLN A N 1
ATOM 1589 C CA . GLN A 1 212 ? -1.906 17.389 1.672 1.00 76.31 212 GLN A CA 1
ATOM 1590 C C . GLN A 1 212 ? -2.832 16.168 1.689 1.00 76.31 212 GLN A C 1
ATOM 1592 O O . GLN A 1 212 ? -3.657 16.016 2.593 1.00 76.31 212 GLN A O 1
ATOM 1597 N N . ARG A 1 213 ? -2.667 15.256 0.720 1.00 80.06 213 ARG A N 1
ATOM 1598 C CA . ARG A 1 213 ? -3.437 14.007 0.676 1.00 80.06 213 ARG A CA 1
ATOM 1599 C C . ARG A 1 213 ? -3.126 13.141 1.894 1.00 80.06 213 ARG A C 1
ATOM 1601 O O . ARG A 1 213 ? -4.038 12.628 2.530 1.00 80.06 213 ARG A O 1
ATOM 1608 N N . LEU A 1 214 ? -1.852 13.031 2.257 1.00 83.00 214 LEU A N 1
ATOM 1609 C CA . LEU A 1 214 ? -1.429 12.249 3.415 1.00 83.00 214 LEU A CA 1
ATOM 1610 C C . LEU A 1 214 ? -1.897 12.871 4.746 1.00 83.00 214 LEU A C 1
ATOM 1612 O O . LEU A 1 214 ? -2.404 12.161 5.610 1.00 83.00 214 LEU A O 1
ATOM 1616 N N . VAL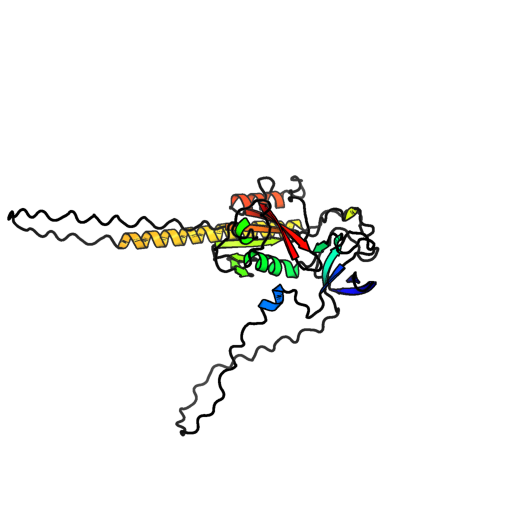 A 1 215 ? -1.845 14.201 4.874 1.00 86.06 215 VAL A N 1
ATOM 1617 C CA . VAL A 1 215 ? -2.449 14.944 5.995 1.00 86.06 215 VAL A CA 1
ATOM 1618 C C . VAL A 1 215 ? -3.938 14.624 6.131 1.00 86.06 215 VAL A C 1
ATOM 1620 O O . VAL A 1 215 ? -4.408 14.368 7.242 1.00 86.06 215 VAL A O 1
ATOM 1623 N N . LYS A 1 216 ? -4.687 14.628 5.019 1.00 87.75 216 LYS A N 1
ATOM 1624 C CA . LYS A 1 216 ? -6.116 14.293 5.015 1.00 87.75 216 LYS A CA 1
ATOM 1625 C C . LYS A 1 216 ? -6.350 12.875 5.542 1.00 87.75 216 LYS A C 1
ATOM 1627 O O . LYS A 1 216 ? -7.159 12.715 6.451 1.00 87.75 216 LYS A O 1
ATOM 1632 N N . HIS A 1 217 ? -5.581 11.896 5.068 1.00 88.81 217 HIS A N 1
ATOM 1633 C CA . HIS A 1 217 ? -5.681 10.511 5.535 1.00 88.81 217 HIS A CA 1
ATOM 1634 C C . HIS A 1 217 ? -5.404 10.377 7.041 1.00 88.81 217 HIS A C 1
ATOM 1636 O O . HIS A 1 217 ? -6.177 9.740 7.751 1.00 88.81 217 HIS A O 1
ATOM 1642 N N . PHE A 1 218 ? -4.377 11.041 7.583 1.00 91.62 218 PHE A N 1
ATOM 1643 C CA . PHE A 1 218 ? -4.133 11.014 9.033 1.00 91.62 218 PHE A CA 1
ATOM 1644 C C . PHE A 1 218 ? -5.275 11.639 9.845 1.00 91.62 218 PHE A C 1
ATOM 1646 O O . PHE A 1 218 ? -5.664 11.107 10.891 1.00 91.62 218 PHE A O 1
ATOM 1653 N N . LYS A 1 219 ? -5.847 12.751 9.365 1.00 92.25 219 LYS A N 1
ATOM 1654 C CA . LYS A 1 219 ? -7.017 13.385 9.993 1.00 92.25 219 LYS A CA 1
ATOM 1655 C C . LYS A 1 219 ? -8.239 12.451 9.955 1.00 92.25 219 LYS A C 1
ATOM 1657 O O . LYS A 1 219 ? -8.934 12.330 10.965 1.00 92.25 219 LYS A O 1
ATOM 1662 N N . GLU A 1 220 ? -8.469 11.753 8.843 1.00 92.06 220 GLU A N 1
ATOM 1663 C CA . GLU A 1 220 ? -9.545 10.762 8.689 1.00 92.06 220 GLU A CA 1
ATOM 1664 C C . GLU A 1 220 ? -9.362 9.567 9.633 1.00 92.06 220 GLU A C 1
ATOM 1666 O O . GLU A 1 220 ? -10.278 9.251 10.389 1.00 92.06 220 GLU A O 1
ATOM 1671 N N . LEU A 1 221 ? -8.168 8.972 9.703 1.00 92.69 221 LEU A N 1
ATOM 1672 C CA . LEU A 1 221 ? -7.892 7.852 10.614 1.00 92.69 221 LEU A CA 1
ATOM 1673 C C . LEU A 1 221 ? -8.032 8.248 12.086 1.00 92.69 221 LEU A C 1
ATOM 1675 O O . LEU A 1 221 ? -8.571 7.491 12.895 1.00 92.69 221 LEU A O 1
ATOM 1679 N N . THR A 1 222 ? -7.633 9.473 12.430 1.00 93.25 222 THR A N 1
ATOM 1680 C CA . THR A 1 222 ? -7.866 10.040 13.764 1.00 93.25 222 THR A CA 1
ATOM 1681 C C . THR A 1 222 ? -9.365 10.134 14.078 1.00 93.25 222 THR A C 1
ATOM 1683 O O . THR A 1 222 ? -9.787 9.824 15.197 1.00 93.25 222 THR A O 1
ATOM 1686 N N . LYS A 1 223 ? -10.194 10.553 13.109 1.00 92.75 223 LYS A N 1
ATOM 1687 C CA . LYS A 1 223 ? -11.660 10.618 13.250 1.00 92.75 223 LYS A CA 1
ATOM 1688 C C . LYS A 1 223 ? -12.270 9.220 13.379 1.00 92.75 223 LYS A C 1
ATOM 1690 O O . LYS A 1 223 ? -13.119 9.022 14.251 1.00 92.75 223 LYS A O 1
ATOM 1695 N N . ILE A 1 224 ? -11.811 8.261 12.576 1.00 89.94 224 ILE A N 1
ATOM 1696 C CA . ILE A 1 224 ? -12.217 6.851 12.649 1.00 89.94 224 ILE A CA 1
ATOM 1697 C C . ILE A 1 224 ? -11.938 6.309 14.051 1.00 89.94 224 ILE A C 1
ATOM 1699 O O . ILE A 1 224 ? -12.863 5.861 14.722 1.00 89.94 224 ILE A O 1
ATOM 1703 N N . MET A 1 225 ? -10.716 6.471 14.564 1.00 91.25 225 MET A N 1
ATOM 1704 C CA . MET A 1 225 ? -10.358 5.979 15.898 1.00 91.25 225 MET A CA 1
ATOM 1705 C C . MET A 1 225 ? -11.220 6.566 17.013 1.00 91.25 225 MET A C 1
ATOM 1707 O O . MET A 1 225 ? -11.646 5.845 17.915 1.00 91.25 225 MET A O 1
ATOM 1711 N N . LYS A 1 226 ? -11.526 7.865 16.953 1.00 90.12 226 LYS A N 1
ATOM 1712 C CA . LYS A 1 226 ? -12.440 8.499 17.916 1.00 90.12 226 LYS A CA 1
ATOM 1713 C C . LYS A 1 226 ? -13.858 7.932 17.817 1.00 90.12 226 LYS A C 1
ATOM 1715 O O . LYS A 1 226 ? -14.483 7.685 18.847 1.00 90.12 226 LYS A O 1
ATOM 1720 N N . THR A 1 227 ? -14.351 7.726 16.597 1.00 89.19 227 THR A N 1
ATOM 1721 C CA . THR A 1 227 ? -15.697 7.196 16.332 1.00 89.19 227 THR A CA 1
ATOM 1722 C C . THR A 1 227 ? -15.838 5.782 16.879 1.00 89.19 227 THR A C 1
ATOM 1724 O O . THR A 1 227 ? -16.751 5.510 17.655 1.00 89.19 227 THR A O 1
ATOM 1727 N N . VAL A 1 228 ? -14.886 4.907 16.557 1.00 85.12 228 VAL A N 1
ATOM 1728 C CA . VAL A 1 228 ? -14.933 3.510 16.984 1.00 85.12 228 VAL A CA 1
ATOM 1729 C C . VAL A 1 228 ? -14.749 3.382 18.504 1.00 85.12 228 VAL A C 1
ATOM 1731 O O . VAL A 1 228 ? -15.496 2.648 19.147 1.00 85.12 228 VAL A O 1
ATOM 1734 N N . LYS A 1 229 ? -13.841 4.154 19.123 1.00 86.50 229 LYS A N 1
ATOM 1735 C CA . LYS A 1 229 ? -13.695 4.186 20.594 1.00 86.50 229 LYS A CA 1
ATOM 1736 C C . LYS A 1 229 ? -14.985 4.610 21.299 1.00 86.50 229 LYS A C 1
ATOM 1738 O O . LYS A 1 229 ? -15.351 4.021 22.315 1.00 86.50 229 LYS A O 1
ATOM 1743 N N . LYS A 1 230 ? -15.683 5.619 20.766 1.00 87.88 230 LYS A N 1
ATOM 1744 C CA . LYS A 1 230 ? -16.969 6.074 21.311 1.00 87.88 230 LYS A CA 1
ATOM 1745 C C . LYS A 1 230 ? -18.021 4.966 21.240 1.00 87.88 230 LYS A C 1
ATOM 1747 O O . LYS A 1 230 ? -18.732 4.749 22.219 1.00 87.88 230 LYS A O 1
ATOM 1752 N N . GLU A 1 231 ? -18.098 4.260 20.115 1.00 83.19 231 GLU A N 1
ATOM 1753 C CA . GLU A 1 231 ? -19.049 3.161 19.945 1.00 83.19 231 GLU A CA 1
ATOM 1754 C C . GLU A 1 231 ? -18.733 1.981 20.871 1.00 83.19 231 GLU A C 1
ATOM 1756 O O . GLU A 1 231 ? -19.624 1.471 21.546 1.00 83.19 231 GLU A O 1
ATOM 1761 N N . GLN A 1 232 ? -17.457 1.624 21.025 1.00 82.12 232 GLN A N 1
ATOM 1762 C CA . GLN A 1 232 ? -17.031 0.593 21.972 1.00 82.12 232 GLN A CA 1
ATOM 1763 C C . GLN A 1 232 ? -17.437 0.932 23.413 1.00 82.12 232 GLN A C 1
ATOM 1765 O O . GLN A 1 232 ? -17.982 0.091 24.127 1.00 82.12 232 GLN A O 1
ATOM 1770 N N . GLN A 1 233 ? -17.219 2.179 23.843 1.00 85.06 233 GLN A N 1
ATOM 1771 C CA . GLN A 1 233 ? -17.646 2.641 25.166 1.00 85.06 233 GLN A CA 1
ATOM 1772 C C . GLN A 1 233 ? -19.169 2.599 25.333 1.00 85.06 233 GLN A C 1
ATOM 1774 O O . GLN A 1 233 ? -19.654 2.313 26.428 1.00 85.06 233 GLN A O 1
ATOM 1779 N N . ARG A 1 234 ? -19.931 2.883 24.269 1.00 86.50 234 ARG A N 1
ATOM 1780 C CA . ARG A 1 234 ? -21.396 2.796 24.275 1.00 86.50 234 ARG A CA 1
ATOM 1781 C C . ARG A 1 234 ? -21.859 1.354 24.480 1.00 86.50 234 ARG A C 1
ATOM 1783 O O . ARG A 1 234 ? -22.683 1.115 25.360 1.00 86.50 234 ARG A O 1
ATOM 1790 N N . VAL A 1 235 ? -21.292 0.410 23.726 1.00 81.56 235 VAL A N 1
ATOM 1791 C CA . VAL A 1 235 ? -21.596 -1.026 23.836 1.00 81.56 235 VAL A CA 1
ATOM 1792 C C . VAL A 1 235 ? -21.264 -1.551 25.233 1.00 81.56 235 VAL A C 1
ATOM 1794 O O . VAL A 1 235 ? -22.124 -2.163 25.861 1.00 81.56 235 VAL A O 1
ATOM 1797 N N . LEU A 1 236 ? -20.079 -1.230 25.768 1.00 82.44 236 LEU A N 1
ATOM 1798 C CA . LEU A 1 236 ? -19.659 -1.652 27.112 1.00 82.44 236 LEU A CA 1
ATOM 1799 C C . LEU A 1 236 ? -20.623 -1.176 28.213 1.00 82.44 236 LEU A C 1
ATOM 1801 O O . LEU A 1 236 ? -20.962 -1.941 29.119 1.00 82.44 236 LEU A O 1
ATOM 1805 N N . LYS A 1 237 ? -21.099 0.074 28.126 1.00 85.38 237 LYS A N 1
ATOM 1806 C CA . LYS A 1 237 ? -22.079 0.624 29.076 1.00 85.38 237 LYS A CA 1
ATOM 1807 C C . LYS A 1 237 ? -23.418 -0.116 29.007 1.00 85.38 237 LYS A C 1
ATOM 1809 O O . LYS A 1 237 ? -23.948 -0.484 30.049 1.00 85.38 237 LYS A O 1
ATOM 1814 N N . LEU A 1 238 ? -23.929 -0.382 27.802 1.00 80.00 238 LEU A N 1
ATOM 1815 C CA . LEU A 1 238 ? -25.185 -1.119 27.591 1.00 80.00 238 LEU A CA 1
ATOM 1816 C C . LEU A 1 238 ? -25.121 -2.551 28.145 1.00 80.00 238 LEU A C 1
ATOM 1818 O O . LEU A 1 238 ? -26.055 -3.004 28.811 1.00 80.00 238 LEU A O 1
ATOM 1822 N N . THR A 1 239 ? -24.004 -3.251 27.932 1.00 76.56 239 THR A N 1
ATOM 1823 C CA . THR A 1 239 ? -23.807 -4.602 28.478 1.00 76.56 239 THR A CA 1
ATOM 1824 C C . THR A 1 239 ? -23.742 -4.609 30.007 1.00 76.56 239 THR A C 1
ATOM 1826 O O . THR A 1 239 ? -24.329 -5.486 30.632 1.00 76.56 239 THR A O 1
ATOM 1829 N N . ALA A 1 240 ? -23.121 -3.603 30.634 1.00 76.69 240 ALA A N 1
ATOM 1830 C CA . ALA A 1 240 ? -23.018 -3.521 32.095 1.00 76.69 240 ALA A CA 1
ATOM 1831 C C . ALA A 1 240 ? -24.370 -3.246 32.791 1.00 76.69 240 ALA A C 1
ATOM 1833 O O . ALA A 1 240 ? -24.629 -3.762 33.882 1.00 76.69 240 ALA A O 1
ATOM 1834 N N . THR A 1 241 ? -25.255 -2.466 32.160 1.00 68.44 241 THR A N 1
ATOM 1835 C CA . THR A 1 241 ? -26.598 -2.174 32.695 1.00 68.44 241 THR A CA 1
ATOM 1836 C C . THR A 1 241 ? -27.540 -3.378 32.597 1.00 68.44 241 THR A C 1
ATOM 1838 O O . THR A 1 241 ? -28.408 -3.551 33.445 1.00 68.44 241 THR A O 1
ATOM 1841 N N . THR A 1 242 ? -27.347 -4.258 31.611 1.00 61.59 242 THR A N 1
ATOM 1842 C CA . THR A 1 242 ? -28.206 -5.442 31.426 1.00 61.59 242 THR A CA 1
ATOM 1843 C C . THR A 1 242 ? -27.917 -6.526 32.476 1.00 61.59 242 THR A C 1
ATOM 1845 O O . THR A 1 242 ? -28.835 -7.173 32.972 1.00 61.59 242 THR A O 1
ATOM 1848 N N . THR A 1 243 ? -26.658 -6.670 32.906 1.00 57.59 243 THR A N 1
ATOM 1849 C CA . THR A 1 243 ? -26.247 -7.671 33.910 1.00 57.59 243 THR A CA 1
ATOM 1850 C C . THR A 1 243 ? -26.709 -7.334 35.335 1.00 57.59 243 THR A C 1
ATOM 1852 O O . THR A 1 243 ? -26.892 -8.229 36.158 1.00 57.59 243 THR A O 1
ATOM 1855 N N . THR A 1 244 ? -26.939 -6.057 35.654 1.00 55.88 244 THR A N 1
ATOM 1856 C CA . THR A 1 244 ? -27.324 -5.626 37.013 1.00 55.88 244 THR A CA 1
ATOM 1857 C C . THR A 1 244 ? -28.820 -5.769 37.316 1.00 55.88 244 THR A C 1
ATOM 1859 O O . THR A 1 244 ? -29.190 -5.866 38.484 1.00 55.88 244 THR A O 1
ATOM 1862 N N . VAL A 1 245 ? -29.688 -5.878 36.304 1.00 55.00 245 VAL A N 1
ATOM 1863 C CA . VAL A 1 245 ? -31.151 -5.977 36.500 1.00 55.00 245 VAL A CA 1
ATOM 1864 C C . VAL A 1 245 ? -31.616 -7.404 36.869 1.00 55.00 245 VAL A C 1
ATOM 1866 O O . VAL A 1 245 ? -32.719 -7.583 37.376 1.00 55.00 245 VAL A O 1
ATOM 1869 N N . GLY A 1 246 ? -30.766 -8.431 36.722 1.00 49.09 246 GLY A N 1
ATOM 1870 C CA . GLY A 1 246 ? -31.124 -9.836 36.990 1.00 49.09 246 GLY A CA 1
ATOM 1871 C C . GLY A 1 246 ? -30.982 -10.336 38.440 1.00 49.09 246 GLY A C 1
ATOM 1872 O O . GLY A 1 246 ? -31.455 -11.428 38.743 1.00 49.09 246 GLY A O 1
ATOM 1873 N N . LYS A 1 247 ? -30.352 -9.585 39.360 1.00 50.56 247 LYS A N 1
ATOM 1874 C CA . LYS A 1 247 ? -30.028 -10.067 40.730 1.00 50.56 247 LYS A CA 1
ATOM 1875 C C . LYS A 1 247 ? -30.950 -9.543 41.852 1.00 50.56 247 LYS A C 1
ATOM 1877 O O . LYS A 1 247 ? -30.574 -9.566 43.021 1.00 50.56 247 LYS A O 1
ATOM 1882 N N . GLY A 1 248 ? -32.171 -9.106 41.536 1.00 45.28 248 GLY A N 1
ATOM 1883 C CA . GLY A 1 248 ? -33.103 -8.504 42.503 1.00 45.28 248 GLY A CA 1
ATOM 1884 C C . GLY A 1 248 ? -34.401 -9.281 42.747 1.00 45.28 248 GLY A C 1
ATOM 1885 O O . GLY A 1 248 ? -35.471 -8.720 42.550 1.00 45.28 248 GLY A O 1
ATOM 1886 N N . SER A 1 249 ? -34.352 -10.546 43.185 1.00 42.56 249 SER A N 1
ATOM 1887 C CA . SER A 1 249 ? -35.554 -11.218 43.721 1.00 42.56 249 SER A CA 1
ATOM 1888 C C . SER A 1 249 ? -35.708 -10.940 45.229 1.00 42.56 249 SER A C 1
ATOM 1890 O O . SER A 1 249 ? -34.768 -11.207 45.983 1.00 42.56 249 SER A O 1
ATOM 1892 N N . PRO A 1 250 ? -36.862 -10.444 45.725 1.00 46.44 250 PRO A N 1
ATOM 1893 C CA . PRO A 1 250 ? -37.063 -10.178 47.150 1.00 46.44 250 PRO A CA 1
ATOM 1894 C C . PRO A 1 250 ? -37.115 -11.485 47.959 1.00 46.44 250 PRO A C 1
ATOM 1896 O O . PRO A 1 250 ? -38.023 -12.301 47.786 1.00 46.44 250 PRO A O 1
ATOM 1899 N N . LYS A 1 251 ? -36.166 -11.684 48.886 1.00 45.00 251 LYS A N 1
ATOM 1900 C CA . LYS A 1 251 ? -36.197 -12.792 49.858 1.00 45.00 251 LYS A CA 1
ATOM 1901 C C . LYS A 1 251 ? -37.428 -12.664 50.764 1.00 45.00 251 LYS A C 1
ATOM 1903 O O . LYS A 1 251 ? -37.445 -11.925 51.747 1.00 45.00 251 LYS A O 1
ATOM 1908 N N . ARG A 1 252 ? -38.466 -13.428 50.434 1.00 45.19 252 ARG A N 1
ATOM 1909 C CA . ARG A 1 252 ? -39.685 -13.622 51.223 1.00 45.19 252 ARG A CA 1
ATOM 1910 C C . ARG A 1 252 ? -39.328 -14.400 52.501 1.00 45.19 252 ARG A C 1
ATOM 1912 O O . ARG A 1 252 ? -39.035 -15.592 52.440 1.00 45.19 252 ARG A O 1
ATOM 1919 N N . LYS A 1 253 ? -39.321 -13.725 53.659 1.00 46.41 253 LYS A N 1
ATOM 1920 C CA . LYS A 1 253 ? -39.094 -14.329 54.988 1.00 46.41 253 LYS A CA 1
ATOM 1921 C C . LYS A 1 253 ? -40.138 -15.422 55.256 1.00 46.41 253 LYS A C 1
ATOM 1923 O O . LYS A 1 253 ? -41.293 -15.119 55.543 1.00 46.41 253 LYS A O 1
ATOM 1928 N N . ARG A 1 254 ? -39.733 -16.693 55.193 1.00 44.38 254 ARG A N 1
ATOM 1929 C CA . ARG A 1 254 ? -40.506 -17.830 55.710 1.00 44.38 254 ARG A CA 1
ATOM 1930 C C . ARG A 1 254 ? -39.947 -18.217 57.077 1.00 44.38 254 ARG A C 1
ATOM 1932 O O . ARG A 1 254 ? -38.812 -18.660 57.189 1.00 44.38 254 ARG A O 1
ATOM 1939 N N . LYS A 1 255 ? -40.765 -18.013 58.108 1.00 51.53 255 LYS A N 1
ATOM 1940 C CA . LYS A 1 255 ? -40.562 -18.480 59.482 1.00 51.53 255 LYS A CA 1
ATOM 1941 C C . LYS A 1 255 ? -40.838 -19.986 59.506 1.00 51.53 255 LYS A C 1
ATOM 1943 O O . LYS A 1 255 ? -41.935 -20.392 59.124 1.00 51.53 255 LYS A O 1
ATOM 1948 N N . ARG A 1 256 ? -39.875 -20.807 59.927 1.00 43.72 256 ARG A N 1
ATOM 1949 C CA . ARG A 1 256 ? -40.113 -22.220 60.239 1.00 43.72 256 ARG A CA 1
ATOM 1950 C C . ARG A 1 256 ? -39.320 -22.644 61.471 1.00 43.72 256 ARG A C 1
ATOM 1952 O O . ARG A 1 256 ? -38.193 -22.215 61.679 1.00 43.72 256 ARG A O 1
ATOM 1959 N N . THR A 1 257 ? -40.031 -23.400 62.289 1.00 49.91 257 THR A N 1
ATOM 1960 C CA . THR A 1 257 ? -39.724 -23.957 63.602 1.00 49.91 257 THR A CA 1
ATOM 1961 C C . THR A 1 257 ? -38.728 -25.111 63.533 1.00 49.91 257 THR A C 1
ATOM 1963 O O . THR A 1 257 ? -38.637 -25.798 62.518 1.00 49.91 257 THR A O 1
ATOM 1966 N N . ALA A 1 258 ? -38.007 -25.288 64.640 1.00 49.16 258 ALA A N 1
ATOM 1967 C CA . ALA A 1 258 ? -36.975 -26.287 64.864 1.00 49.16 258 ALA A CA 1
ATOM 1968 C C . ALA A 1 258 ? -37.511 -27.726 64.824 1.00 49.16 258 ALA A C 1
ATOM 1970 O O . ALA A 1 258 ? -38.559 -28.009 65.404 1.00 49.16 258 ALA A O 1
ATOM 1971 N N . ASN A 1 259 ? -36.750 -28.617 64.187 1.00 44.12 259 ASN A N 1
ATOM 1972 C CA . ASN A 1 259 ? -36.553 -29.978 64.674 1.00 44.12 259 ASN A CA 1
ATOM 1973 C C . ASN A 1 259 ? -35.208 -30.508 64.148 1.00 44.12 259 ASN A C 1
ATOM 1975 O O . ASN A 1 259 ? -34.945 -30.425 62.948 1.00 44.12 259 ASN A O 1
ATOM 1979 N N . GLU A 1 260 ? -34.366 -30.982 65.063 1.00 51.97 260 GLU A N 1
ATOM 1980 C CA . GLU A 1 260 ? -33.065 -31.608 64.813 1.00 51.97 260 GLU A CA 1
ATOM 1981 C C . GLU A 1 260 ? -33.237 -33.013 64.233 1.00 51.97 260 GLU A C 1
ATOM 1983 O O . GLU A 1 260 ? -33.934 -33.835 64.823 1.00 51.97 260 GLU A O 1
ATOM 1988 N N . VAL A 1 261 ? -32.541 -33.299 63.130 1.00 47.28 261 VAL A N 1
ATOM 1989 C CA . VAL A 1 261 ? -32.015 -34.630 62.793 1.00 47.28 261 VAL A CA 1
ATOM 1990 C C . VAL A 1 261 ? -30.692 -34.401 62.059 1.00 47.28 261 VAL A C 1
ATOM 1992 O O . VAL A 1 261 ? -30.645 -33.676 61.067 1.00 47.28 261 VAL A O 1
ATOM 1995 N N . SER A 1 262 ? -29.616 -34.968 62.597 1.00 51.66 262 SER A N 1
ATOM 1996 C CA . SER A 1 262 ? -28.273 -34.984 62.022 1.00 51.66 262 SER A CA 1
ATOM 1997 C C . SER A 1 262 ? -28.203 -36.000 60.883 1.00 51.66 262 SER A C 1
ATOM 1999 O O . SER A 1 262 ? -28.358 -37.195 61.128 1.00 51.66 262 SER A O 1
ATOM 2001 N N . ASP A 1 263 ? -27.953 -35.516 59.669 1.00 44.44 263 ASP A N 1
ATOM 2002 C CA . ASP A 1 263 ? -27.677 -36.325 58.483 1.00 44.44 263 ASP A CA 1
ATOM 2003 C C . ASP A 1 263 ? -26.415 -35.761 57.808 1.00 44.44 263 ASP A C 1
ATOM 2005 O O . ASP A 1 263 ? -26.402 -34.621 57.333 1.00 44.44 263 ASP A O 1
ATOM 2009 N N . GLU A 1 264 ? -25.320 -36.522 57.857 1.00 54.47 264 GLU A N 1
ATOM 2010 C CA . GLU A 1 264 ? -24.056 -36.206 57.185 1.00 54.47 264 GLU A CA 1
ATOM 2011 C C . GLU A 1 264 ? -24.227 -36.413 55.674 1.00 54.47 264 GLU A C 1
ATOM 2013 O O . GLU A 1 264 ? -23.940 -37.472 55.121 1.00 54.47 264 GLU A O 1
ATOM 2018 N N . SER A 1 265 ? -24.710 -35.374 54.993 1.00 56.22 265 SER A N 1
ATOM 2019 C CA . SER A 1 265 ? -24.659 -35.289 53.533 1.00 56.22 265 SER A CA 1
ATOM 2020 C C . SER A 1 265 ? -23.294 -34.761 53.068 1.00 56.22 265 SER A C 1
ATOM 2022 O O . SER A 1 265 ? -22.760 -33.832 53.681 1.00 56.22 265 SER A O 1
ATOM 2024 N N . PRO A 1 266 ? -22.728 -35.297 51.970 1.00 52.75 266 PRO A N 1
ATOM 2025 C CA . PRO A 1 266 ? -21.460 -34.825 51.431 1.00 52.75 266 PRO A CA 1
ATOM 2026 C C . PRO A 1 266 ? -21.612 -33.383 50.943 1.00 52.75 266 PRO A C 1
ATOM 2028 O O . PRO A 1 266 ? -22.613 -33.033 50.314 1.00 52.75 266 PRO A O 1
ATOM 2031 N N . ALA A 1 267 ? -20.618 -32.551 51.257 1.00 54.03 267 ALA A N 1
ATOM 2032 C CA . ALA A 1 267 ? -20.548 -31.161 50.834 1.00 54.03 267 ALA A CA 1
ATOM 2033 C C . ALA A 1 267 ? -20.710 -31.074 49.309 1.00 54.03 267 ALA A C 1
ATOM 2035 O O . ALA A 1 267 ? -19.827 -31.474 48.553 1.00 54.03 267 ALA A O 1
ATOM 2036 N N . LEU A 1 268 ? -21.868 -30.587 48.864 1.00 54.91 268 LEU A N 1
ATOM 2037 C CA . LEU A 1 268 ? -22.064 -30.165 47.486 1.00 54.91 268 LEU A CA 1
ATOM 2038 C C . LEU A 1 268 ? -21.162 -28.951 47.277 1.00 54.91 268 LEU A C 1
ATOM 2040 O O . LEU A 1 268 ? -21.363 -27.929 47.936 1.00 54.91 268 LEU A O 1
ATOM 2044 N N . ASP A 1 269 ? -20.165 -29.099 46.404 1.00 57.25 269 ASP A N 1
ATOM 2045 C CA . ASP A 1 269 ? -19.300 -28.011 45.961 1.00 57.25 269 ASP A CA 1
ATOM 2046 C C . ASP A 1 269 ? -20.161 -26.790 45.624 1.00 57.25 269 ASP A C 1
ATOM 2048 O O . ASP A 1 269 ? -21.059 -26.855 44.774 1.00 57.25 269 ASP A O 1
ATOM 2052 N N . GLU A 1 270 ? -19.919 -25.681 46.328 1.00 62.47 270 GLU A N 1
ATOM 2053 C CA . GLU A 1 270 ? -20.569 -24.421 45.998 1.00 62.47 270 GLU A CA 1
ATOM 2054 C C . GLU A 1 270 ? -20.269 -24.104 44.526 1.00 62.47 270 GLU A C 1
ATOM 2056 O O . GLU A 1 270 ? -19.103 -24.156 44.116 1.00 62.47 270 GLU A O 1
ATOM 2061 N N . PRO A 1 271 ? -21.288 -23.788 43.704 1.00 59.94 271 PRO A N 1
ATOM 2062 C CA . PRO A 1 271 ? -21.066 -23.427 42.318 1.00 59.94 271 PRO A CA 1
ATOM 2063 C C . PRO A 1 271 ? -20.220 -22.157 42.305 1.00 59.94 271 PRO A C 1
ATOM 2065 O O . PRO A 1 271 ? -20.696 -21.067 42.623 1.00 59.94 271 PRO A O 1
ATOM 2068 N N . THR A 1 272 ? -18.941 -22.315 41.974 1.00 67.44 272 THR A N 1
ATOM 2069 C CA . THR A 1 272 ? -18.038 -21.197 41.742 1.00 67.44 272 THR A CA 1
ATOM 2070 C C . THR A 1 272 ? -18.641 -20.366 40.618 1.00 67.44 272 THR A C 1
ATOM 2072 O 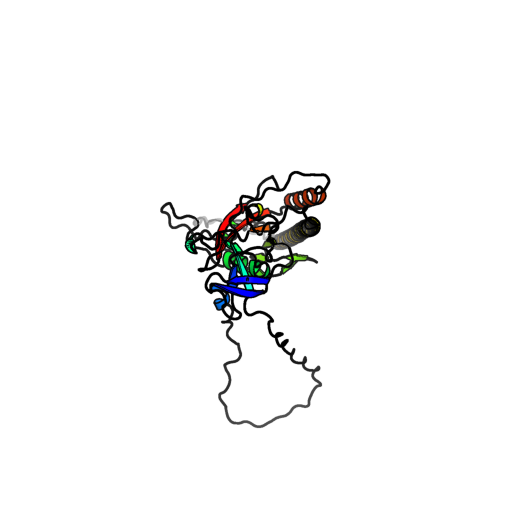O . THR A 1 272 ? -18.867 -20.868 39.515 1.00 67.44 272 THR A O 1
ATOM 2075 N N . ASP A 1 273 ? -18.979 -19.109 40.928 1.00 73.19 273 ASP A N 1
ATOM 2076 C CA . ASP A 1 273 ? -19.515 -18.165 39.947 1.00 73.19 273 ASP A CA 1
ATOM 2077 C C . ASP A 1 273 ? -18.604 -18.212 38.703 1.00 73.19 273 ASP A C 1
ATOM 2079 O O . ASP A 1 273 ? -17.380 -18.079 38.847 1.00 73.19 273 ASP A O 1
ATOM 2083 N N . PRO A 1 274 ? -19.153 -18.443 37.492 1.00 75.06 274 PRO A N 1
ATOM 2084 C CA . PRO A 1 274 ? -18.338 -18.565 36.295 1.00 75.06 274 PRO A CA 1
ATOM 2085 C C . PRO A 1 274 ? -17.498 -17.301 36.148 1.00 75.06 274 PRO A C 1
ATOM 2087 O O . PRO A 1 274 ? -18.016 -16.184 36.253 1.00 75.06 274 PRO A O 1
ATOM 2090 N N . ALA A 1 275 ? -16.193 -17.491 35.936 1.00 73.62 275 ALA A N 1
ATOM 2091 C CA . ALA A 1 275 ? -15.253 -16.391 35.795 1.00 73.62 275 ALA A CA 1
ATOM 2092 C C . ALA A 1 275 ? -15.802 -15.367 34.785 1.00 73.62 275 ALA A C 1
ATOM 2094 O O . ALA A 1 275 ? -16.330 -15.765 33.738 1.00 73.62 275 ALA A O 1
ATOM 2095 N N . PRO A 1 276 ? -15.718 -14.057 35.084 1.00 75.25 276 PRO A N 1
ATOM 2096 C CA . PRO A 1 276 ? -16.232 -13.042 34.183 1.00 75.25 276 PRO A CA 1
ATOM 2097 C C . PRO A 1 276 ? -15.586 -13.213 32.802 1.00 75.25 276 PRO A C 1
ATOM 2099 O O . PRO A 1 276 ? -14.387 -13.503 32.723 1.00 75.25 276 PRO A O 1
ATOM 2102 N N . PRO A 1 277 ? -16.357 -13.051 31.711 1.00 70.12 277 PRO A N 1
ATOM 2103 C CA . PRO A 1 277 ? -15.819 -13.225 30.373 1.00 70.12 277 PRO A CA 1
ATOM 2104 C C . PRO A 1 277 ? -14.642 -12.264 30.158 1.00 70.12 277 PRO A C 1
ATOM 2106 O O . PRO A 1 277 ? -14.678 -11.128 30.652 1.00 70.12 277 PRO A O 1
ATOM 2109 N N . PRO A 1 278 ? -13.598 -12.692 29.426 1.00 70.38 278 PRO A N 1
ATOM 2110 C CA . PRO A 1 278 ? -12.453 -11.840 29.161 1.00 70.38 278 PRO A CA 1
ATOM 2111 C C . PRO A 1 278 ? -12.900 -10.558 28.441 1.00 70.38 278 PRO A C 1
ATOM 2113 O O . PRO A 1 278 ? -13.850 -10.587 27.647 1.00 70.38 278 PRO A O 1
ATOM 2116 N N . PRO A 1 279 ? -12.233 -9.419 28.697 1.00 65.19 279 PRO A N 1
ATOM 2117 C CA . PRO A 1 279 ? -12.565 -8.172 28.028 1.00 65.19 279 PRO A CA 1
ATOM 2118 C C . PRO A 1 279 ? -12.429 -8.336 26.507 1.00 65.19 279 PRO A C 1
ATOM 2120 O O . PRO A 1 279 ? -11.552 -9.068 26.036 1.00 65.19 279 PRO A O 1
ATOM 2123 N N . PRO A 1 280 ? -13.272 -7.654 25.713 1.00 65.88 280 PRO A N 1
ATOM 2124 C CA . PRO A 1 280 ? -13.174 -7.742 24.269 1.00 65.88 280 PRO A CA 1
ATOM 2125 C C . PRO A 1 280 ? -11.795 -7.238 23.805 1.00 65.88 280 PRO A C 1
ATOM 2127 O O . PRO A 1 280 ? -11.343 -6.196 24.290 1.00 65.88 280 PRO A O 1
ATOM 2130 N N . PRO A 1 281 ? -11.143 -7.936 22.853 1.00 70.38 281 PRO A N 1
ATOM 2131 C CA . PRO A 1 281 ? -9.914 -7.481 22.219 1.00 70.38 281 PRO A CA 1
ATOM 2132 C C . PRO A 1 281 ? -9.953 -6.003 21.809 1.00 70.38 281 PRO A C 1
ATOM 2134 O O . PRO A 1 281 ? -11.010 -5.515 21.385 1.00 70.38 281 PRO A O 1
ATOM 2137 N N . PRO A 1 282 ? -8.817 -5.291 21.898 1.00 79.31 282 PRO A N 1
ATOM 2138 C CA . PRO A 1 282 ? -8.758 -3.877 21.572 1.00 79.31 282 PRO A CA 1
ATOM 2139 C C . PRO A 1 282 ? -9.062 -3.628 20.093 1.00 79.31 282 PRO A C 1
ATOM 2141 O O . PRO A 1 282 ? -8.672 -4.387 19.207 1.00 79.31 282 PRO A O 1
ATOM 2144 N N . ILE A 1 283 ? -9.738 -2.512 19.844 1.00 87.00 283 ILE A N 1
ATOM 2145 C CA . ILE A 1 283 ? -9.939 -1.949 18.512 1.00 87.00 283 ILE A CA 1
ATOM 2146 C C . ILE A 1 283 ? -8.640 -1.315 18.034 1.00 87.00 283 ILE A C 1
ATOM 2148 O O . ILE A 1 283 ? -7.974 -0.609 18.797 1.00 87.00 283 ILE A O 1
ATOM 2152 N N . ARG A 1 284 ? -8.315 -1.524 16.759 1.00 92.12 284 ARG A N 1
ATOM 2153 C CA . ARG A 1 284 ? -7.063 -1.054 16.162 1.00 92.12 284 ARG A CA 1
ATOM 2154 C C . ARG A 1 284 ? -7.324 -0.337 14.846 1.00 92.12 284 ARG A C 1
ATOM 2156 O O . ARG A 1 284 ? -8.241 -0.682 14.104 1.00 92.12 284 ARG A O 1
ATOM 2163 N N . CYS A 1 285 ? -6.497 0.652 14.544 1.00 94.62 285 CYS A N 1
ATOM 2164 C CA . CYS A 1 285 ? -6.468 1.300 13.240 1.00 94.62 285 CYS A CA 1
ATOM 2165 C C . CYS A 1 285 ? -5.025 1.342 12.766 1.00 94.62 285 CYS A C 1
ATOM 2167 O O . CYS A 1 285 ? -4.148 1.779 13.508 1.00 94.62 285 CYS A O 1
ATOM 2169 N N . ILE A 1 286 ? -4.793 0.854 11.556 1.00 95.19 286 ILE A N 1
ATOM 2170 C CA . ILE A 1 286 ? -3.476 0.648 10.977 1.00 95.19 286 ILE A CA 1
ATOM 2171 C C . ILE A 1 286 ? -3.357 1.534 9.742 1.00 95.19 286 ILE A C 1
ATOM 2173 O O . ILE A 1 286 ? -4.172 1.468 8.825 1.00 95.19 286 ILE A O 1
ATOM 2177 N N . PHE A 1 287 ? -2.310 2.343 9.709 1.00 95.50 287 PHE A N 1
ATOM 2178 C CA . PHE A 1 287 ? -1.820 2.983 8.503 1.00 95.50 287 PHE A CA 1
ATOM 2179 C C . PHE A 1 287 ? -0.693 2.117 7.931 1.00 95.50 287 PHE A C 1
ATOM 2181 O O . PHE A 1 287 ? 0.396 2.056 8.504 1.00 95.50 287 PHE A O 1
ATOM 2188 N N . LEU A 1 288 ? -0.972 1.414 6.832 1.00 96.31 288 LEU A N 1
ATOM 2189 C CA . LEU A 1 288 ? -0.060 0.461 6.209 1.00 96.31 288 LEU A CA 1
ATOM 2190 C C . LEU A 1 288 ? 0.581 1.067 4.959 1.00 96.31 288 LEU A C 1
ATOM 2192 O O . LEU A 1 288 ? -0.064 1.258 3.926 1.00 96.31 288 LEU A O 1
ATOM 2196 N N . LEU A 1 289 ? 1.880 1.334 5.033 1.00 94.50 289 LEU A N 1
ATOM 2197 C CA . LEU A 1 289 ? 2.674 1.670 3.862 1.00 94.50 289 LEU A CA 1
ATOM 2198 C C . LEU A 1 289 ? 3.096 0.401 3.149 1.00 94.50 289 LEU A C 1
ATOM 2200 O O . LEU A 1 289 ? 3.802 -0.430 3.711 1.00 94.50 289 LEU A O 1
ATOM 2204 N N . VAL A 1 290 ? 2.666 0.273 1.903 1.00 96.44 290 VAL A N 1
ATOM 2205 C CA . VAL A 1 290 ? 2.987 -0.864 1.054 1.00 96.44 290 VAL A CA 1
ATOM 2206 C C . VAL A 1 290 ? 3.992 -0.409 0.009 1.00 96.44 290 VAL A C 1
ATOM 2208 O O . VAL A 1 290 ? 3.641 0.276 -0.955 1.00 96.44 290 VAL A O 1
ATOM 2211 N N . PHE A 1 291 ? 5.249 -0.787 0.207 1.00 95.06 291 PHE A N 1
ATOM 2212 C CA . PHE A 1 291 ? 6.272 -0.659 -0.816 1.00 95.06 291 PHE A CA 1
ATOM 2213 C C . PHE A 1 291 ? 6.195 -1.891 -1.699 1.00 95.06 291 PHE A C 1
ATOM 2215 O O . PHE A 1 291 ? 6.421 -3.011 -1.254 1.00 95.06 291 PHE A O 1
ATOM 2222 N N . MET A 1 292 ? 5.876 -1.692 -2.972 1.00 95.12 292 MET A N 1
ATOM 2223 C CA . MET A 1 292 ? 5.856 -2.770 -3.962 1.00 95.12 292 MET A CA 1
ATOM 2224 C C . MET A 1 292 ? 7.274 -3.108 -4.465 1.00 95.12 292 MET A C 1
ATOM 2226 O O . MET A 1 292 ? 7.479 -3.413 -5.631 1.00 95.12 292 MET A O 1
ATOM 2230 N N . TYR A 1 293 ? 8.258 -2.971 -3.583 1.00 93.31 293 TYR A N 1
ATOM 2231 C CA . TYR A 1 293 ? 9.673 -3.262 -3.763 1.00 93.31 293 TYR A CA 1
ATOM 2232 C C . TYR A 1 293 ? 10.305 -3.437 -2.380 1.00 93.31 293 TYR A C 1
ATOM 2234 O O . TYR A 1 293 ? 9.702 -3.082 -1.360 1.00 93.31 293 TYR A O 1
ATOM 2242 N N . ASP A 1 294 ? 11.536 -3.942 -2.338 1.00 89.62 294 ASP A N 1
ATOM 2243 C CA . ASP A 1 294 ? 12.281 -4.022 -1.088 1.00 89.62 294 ASP A CA 1
ATOM 2244 C C . ASP A 1 294 ? 12.842 -2.647 -0.699 1.00 89.62 294 ASP A C 1
ATOM 2246 O O . ASP A 1 294 ? 13.847 -2.177 -1.233 1.00 89.62 294 ASP A O 1
ATOM 2250 N N . ALA A 1 295 ? 12.122 -1.958 0.185 1.00 89.94 295 ALA A N 1
ATOM 2251 C CA . ALA A 1 295 ? 12.474 -0.639 0.687 1.00 89.94 295 ALA A CA 1
ATOM 2252 C C . ALA A 1 295 ? 13.132 -0.735 2.074 1.00 89.94 295 ALA A C 1
ATOM 2254 O O . ALA A 1 295 ? 12.675 -1.512 2.917 1.00 89.94 295 ALA A O 1
ATOM 2255 N N . PRO A 1 296 ? 14.121 0.113 2.398 1.00 89.38 296 PRO A N 1
ATOM 2256 C CA . PRO A 1 296 ? 14.544 0.257 3.788 1.00 89.38 296 PRO A CA 1
ATOM 2257 C C . PRO A 1 296 ? 13.359 0.691 4.676 1.00 89.38 296 PRO A C 1
ATOM 2259 O O . PRO A 1 296 ? 12.356 1.205 4.161 1.00 89.38 296 PRO A O 1
ATOM 2262 N N . PRO A 1 297 ? 13.449 0.523 6.010 1.00 88.69 297 PRO A N 1
ATOM 2263 C CA . PRO A 1 297 ? 12.454 1.071 6.923 1.00 88.69 297 PRO A CA 1
ATOM 2264 C C . PRO A 1 297 ? 12.241 2.559 6.650 1.00 88.69 297 PRO A C 1
ATOM 2266 O O . PRO A 1 297 ? 13.191 3.348 6.683 1.00 88.69 297 PRO A O 1
ATOM 2269 N N . PHE A 1 298 ? 11.002 2.941 6.348 1.00 86.81 298 PHE A N 1
ATOM 2270 C CA . PHE A 1 298 ? 10.675 4.321 6.053 1.00 86.81 298 PHE A CA 1
ATOM 2271 C C . PHE A 1 298 ? 10.942 5.165 7.287 1.00 86.81 298 PHE A C 1
ATOM 2273 O O . PHE A 1 298 ? 10.489 4.865 8.392 1.00 86.81 298 PHE A O 1
ATOM 2280 N N . ARG A 1 299 ? 11.637 6.275 7.063 1.00 81.00 299 ARG A N 1
ATOM 2281 C CA . ARG A 1 299 ? 11.841 7.314 8.061 1.00 81.00 299 ARG A CA 1
ATOM 2282 C C . ARG A 1 299 ? 11.178 8.578 7.572 1.00 81.00 299 ARG A C 1
ATOM 2284 O O . ARG A 1 299 ? 11.374 8.980 6.421 1.00 81.00 299 ARG A O 1
ATOM 2291 N N . ARG A 1 300 ? 10.400 9.225 8.438 1.00 74.62 300 ARG A N 1
ATOM 2292 C CA . ARG A 1 300 ? 9.885 10.542 8.093 1.00 74.62 300 ARG A CA 1
ATOM 2293 C C . ARG A 1 300 ? 11.063 11.516 7.956 1.00 74.62 300 ARG A C 1
ATOM 2295 O O . ARG A 1 300 ? 11.937 11.530 8.818 1.00 74.62 300 ARG A O 1
ATOM 2302 N N . PRO A 1 301 ? 11.076 12.377 6.925 1.00 70.88 301 PRO A N 1
ATOM 2303 C CA . PRO A 1 301 ? 12.006 13.497 6.888 1.00 70.88 301 PRO A CA 1
ATOM 2304 C C . PRO A 1 301 ? 11.841 14.392 8.121 1.00 70.88 301 PRO A C 1
ATOM 2306 O O . PRO A 1 301 ? 10.713 14.657 8.544 1.00 70.88 301 PRO A O 1
ATOM 2309 N N . SER A 1 302 ? 12.942 14.920 8.654 1.00 70.50 302 SER A N 1
ATOM 2310 C CA . SER A 1 302 ? 12.905 15.861 9.777 1.00 70.50 302 SER A CA 1
ATOM 2311 C C . SER A 1 302 ? 11.917 17.003 9.534 1.00 70.50 302 SER A C 1
ATOM 2313 O O . SER A 1 302 ? 11.723 17.464 8.401 1.00 70.50 302 SER A O 1
ATOM 2315 N N . ALA A 1 303 ? 11.282 17.474 10.607 1.00 70.25 303 ALA A N 1
ATOM 2316 C CA . ALA A 1 303 ? 10.310 18.550 10.509 1.00 70.25 303 ALA A CA 1
ATOM 2317 C C . ALA A 1 303 ? 10.984 19.849 10.021 1.00 70.25 303 ALA A C 1
ATOM 2319 O O . ALA A 1 303 ? 11.807 20.442 10.711 1.00 70.25 303 ALA A O 1
ATOM 2320 N N . THR A 1 304 ? 10.608 20.312 8.837 1.00 70.50 304 THR A N 1
ATOM 2321 C CA . THR A 1 304 ? 10.931 21.611 8.252 1.00 70.50 304 THR A CA 1
ATOM 2322 C C . THR A 1 304 ? 9.697 22.508 8.281 1.00 70.50 304 THR A C 1
ATOM 2324 O O . THR A 1 304 ? 8.570 22.040 8.444 1.00 70.50 304 THR A O 1
ATOM 2327 N N . ALA A 1 305 ? 9.868 23.817 8.072 1.00 66.69 305 ALA A N 1
ATOM 2328 C CA . ALA A 1 305 ? 8.735 24.740 7.946 1.00 66.69 305 ALA A CA 1
ATOM 2329 C C . ALA A 1 305 ? 7.703 24.286 6.889 1.00 66.69 305 ALA A C 1
ATOM 2331 O O . ALA A 1 305 ? 6.507 24.472 7.103 1.00 66.69 305 ALA A O 1
ATOM 2332 N N . GLY A 1 306 ? 8.152 23.624 5.814 1.00 67.88 306 GLY A N 1
ATOM 2333 C CA . GLY A 1 306 ? 7.307 23.126 4.724 1.00 67.88 306 GLY A CA 1
ATOM 2334 C C . GLY A 1 306 ? 6.572 21.806 4.993 1.00 67.88 306 GLY A C 1
ATOM 2335 O O . GLY A 1 306 ? 5.689 21.452 4.218 1.00 67.88 306 GLY A O 1
ATOM 2336 N N . ASN A 1 307 ? 6.885 21.075 6.072 1.00 74.88 307 ASN A N 1
ATOM 2337 C CA . ASN A 1 307 ? 6.250 19.784 6.395 1.00 74.88 307 ASN A CA 1
ATOM 2338 C C . ASN A 1 307 ? 5.701 19.716 7.846 1.00 74.88 307 ASN A C 1
ATOM 2340 O O . ASN A 1 307 ? 5.365 18.637 8.353 1.00 74.88 307 ASN A O 1
ATOM 2344 N N . LYS A 1 308 ? 5.571 20.869 8.524 1.00 82.44 308 LYS A N 1
ATOM 2345 C CA . LYS A 1 308 ? 5.023 20.951 9.891 1.00 82.44 308 LYS A CA 1
ATOM 2346 C C . LYS A 1 308 ? 3.633 20.328 9.995 1.00 82.44 308 LYS A C 1
ATOM 2348 O O . LYS A 1 308 ? 3.359 19.612 10.954 1.00 82.44 308 LYS A O 1
ATOM 2353 N N . GLU A 1 309 ? 2.768 20.571 9.009 1.00 86.19 309 GLU A N 1
ATOM 2354 C CA . GLU A 1 309 ? 1.386 20.084 9.050 1.00 86.19 309 GLU A CA 1
ATOM 2355 C C . GLU A 1 309 ? 1.309 18.555 8.987 1.00 86.19 309 GLU A C 1
ATOM 2357 O O . GLU A 1 309 ? 0.590 17.951 9.781 1.00 86.19 309 GLU A O 1
ATOM 2362 N N . ILE A 1 310 ? 2.074 17.912 8.098 1.00 85.38 310 ILE A N 1
ATOM 2363 C CA . ILE A 1 310 ? 2.089 16.446 8.020 1.00 85.38 310 ILE A CA 1
ATOM 2364 C C . ILE A 1 310 ? 2.647 15.825 9.297 1.00 85.38 310 ILE A C 1
ATOM 2366 O O . ILE A 1 310 ? 2.074 14.862 9.803 1.00 85.38 310 ILE A O 1
ATOM 2370 N N . THR A 1 311 ? 3.694 16.422 9.866 1.00 84.88 311 THR A N 1
ATOM 2371 C CA . THR A 1 311 ? 4.256 15.971 11.143 1.00 84.88 311 THR A CA 1
ATOM 2372 C C . THR A 1 311 ? 3.229 16.077 12.270 1.00 84.88 311 THR A C 1
ATOM 2374 O O . THR A 1 311 ? 3.054 15.139 13.045 1.00 84.88 311 THR A O 1
ATOM 2377 N N . ALA A 1 312 ? 2.500 17.193 12.347 1.00 88.38 312 ALA A N 1
ATOM 2378 C CA . ALA A 1 312 ? 1.458 17.387 13.349 1.00 88.38 312 ALA A CA 1
ATOM 2379 C C . ALA A 1 312 ? 0.282 16.411 13.165 1.00 88.38 312 ALA A C 1
ATOM 2381 O O . ALA A 1 312 ? -0.202 15.842 14.143 1.00 88.38 312 ALA A O 1
ATOM 2382 N N . ALA A 1 313 ? -0.160 16.192 11.923 1.00 89.94 313 ALA A N 1
ATOM 2383 C CA . ALA A 1 313 ? -1.261 15.286 11.610 1.00 89.94 313 ALA A CA 1
ATOM 2384 C C . ALA A 1 313 ? -0.923 13.829 11.960 1.00 89.94 313 ALA A C 1
ATOM 2386 O O . ALA A 1 313 ? -1.742 13.138 12.563 1.00 89.94 313 ALA A O 1
ATOM 2387 N N . ALA A 1 314 ? 0.290 13.380 11.642 1.00 88.56 314 ALA A N 1
ATOM 2388 C CA . ALA A 1 314 ? 0.732 12.031 11.960 1.00 88.56 314 ALA A CA 1
ATOM 2389 C C . ALA A 1 314 ? 0.893 11.798 13.471 1.00 88.56 314 ALA A C 1
ATOM 2391 O O . ALA A 1 314 ? 0.360 10.818 13.989 1.00 88.56 314 ALA A O 1
ATOM 2392 N N . ARG A 1 315 ? 1.501 12.749 14.199 1.00 89.38 315 ARG A N 1
ATOM 2393 C CA . ARG A 1 315 ? 1.577 12.703 15.672 1.00 89.38 315 ARG A CA 1
ATOM 2394 C C . ARG A 1 315 ? 0.194 12.655 16.317 1.00 89.38 315 ARG A C 1
ATOM 2396 O O . ARG A 1 315 ? -0.023 11.939 17.293 1.00 89.38 315 ARG A O 1
ATOM 2403 N N . ALA A 1 316 ? -0.765 13.410 15.779 1.00 91.44 316 ALA A N 1
ATOM 2404 C CA . ALA A 1 316 ? -2.145 13.370 16.254 1.00 91.44 316 ALA A CA 1
ATOM 2405 C C . ALA A 1 316 ? -2.798 11.996 16.022 1.00 91.44 316 ALA A C 1
ATOM 2407 O O . ALA A 1 316 ? -3.513 11.515 16.905 1.00 91.44 316 ALA A O 1
ATOM 2408 N N . ALA A 1 317 ? -2.521 11.353 14.883 1.00 92.06 317 ALA A N 1
ATOM 2409 C CA . ALA A 1 317 ? -2.992 10.004 14.585 1.00 92.06 317 ALA A CA 1
ATOM 2410 C C . ALA A 1 317 ? -2.395 8.965 15.550 1.00 92.06 317 ALA A C 1
ATOM 2412 O O . ALA A 1 317 ? -3.148 8.202 16.157 1.00 92.06 317 ALA A O 1
ATOM 2413 N N . GLN A 1 318 ? -1.081 8.991 15.791 1.00 91.50 318 GLN A N 1
ATOM 2414 C CA . GLN A 1 318 ? -0.432 8.100 16.765 1.00 91.50 318 GLN A CA 1
ATOM 2415 C C . GLN A 1 318 ? -0.976 8.302 18.177 1.00 91.50 318 GLN A C 1
ATOM 2417 O O . GLN A 1 318 ? -1.363 7.339 18.833 1.00 91.50 318 GLN A O 1
ATOM 2422 N N . LYS A 1 319 ? -1.112 9.557 18.629 1.00 92.19 319 LYS A N 1
ATOM 2423 C CA . LYS A 1 319 ? -1.709 9.868 19.939 1.00 92.19 319 LYS A CA 1
ATOM 2424 C C . LYS A 1 319 ? -3.151 9.359 20.056 1.00 92.19 319 LYS A C 1
ATOM 2426 O O . LYS A 1 319 ? -3.609 9.034 21.150 1.00 92.19 319 LYS A O 1
ATOM 2431 N N . ALA A 1 320 ? -3.885 9.282 18.946 1.00 91.94 320 ALA A N 1
ATOM 2432 C CA . ALA A 1 320 ? -5.222 8.693 18.909 1.00 91.94 320 ALA A CA 1
ATOM 2433 C C . ALA A 1 320 ? -5.218 7.150 18.928 1.00 91.94 320 ALA A C 1
ATOM 2435 O O . ALA A 1 320 ? -6.277 6.553 19.157 1.00 91.94 320 ALA A O 1
ATOM 2436 N N . GLY A 1 321 ? -4.056 6.516 18.762 1.00 92.12 321 GLY A N 1
ATOM 2437 C CA . GLY A 1 321 ? -3.856 5.068 18.738 1.00 92.12 321 GLY A CA 1
ATOM 2438 C C . GLY A 1 321 ? -3.798 4.466 17.334 1.00 92.12 321 GLY A C 1
ATOM 2439 O O . GLY A 1 321 ? -4.059 3.277 17.198 1.00 92.12 321 GLY A O 1
ATOM 2440 N N . VAL A 1 322 ? -3.530 5.268 16.296 1.00 93.31 322 VAL A N 1
ATOM 2441 C CA . VAL A 1 322 ? -3.255 4.738 14.952 1.00 93.31 322 VAL A CA 1
ATOM 2442 C C . VAL A 1 322 ? -1.853 4.138 14.940 1.00 93.31 322 VAL A C 1
ATOM 2444 O O . VAL A 1 322 ? -0.877 4.819 15.252 1.00 93.31 322 VAL A O 1
ATOM 2447 N N . GLU A 1 323 ? -1.763 2.870 14.570 1.00 94.12 323 GLU A N 1
ATOM 2448 C CA . GLU A 1 323 ? -0.508 2.151 14.390 1.00 94.12 323 GLU A CA 1
ATOM 2449 C C . GLU A 1 323 ? 0.042 2.400 12.989 1.00 94.12 323 GLU A C 1
ATOM 2451 O O . GLU A 1 323 ? -0.715 2.442 12.018 1.00 94.12 323 GLU A O 1
ATOM 2456 N N . MET A 1 324 ? 1.359 2.531 12.866 1.00 93.88 324 MET A N 1
ATOM 2457 C CA . MET A 1 324 ? 2.019 2.729 11.578 1.00 93.88 324 MET A CA 1
ATOM 2458 C C . MET A 1 324 ? 2.855 1.503 11.253 1.00 93.88 324 MET A C 1
ATOM 2460 O O . MET A 1 324 ? 3.660 1.053 12.067 1.00 93.88 324 MET A O 1
ATOM 2464 N N . TRP A 1 325 ? 2.634 0.950 10.069 1.00 95.94 325 TRP A N 1
ATOM 2465 C CA . TRP A 1 325 ? 3.263 -0.285 9.629 1.00 95.94 325 TRP A CA 1
ATOM 2466 C C . TRP A 1 325 ? 3.798 -0.124 8.215 1.00 95.94 325 TRP A C 1
ATOM 2468 O O . TRP A 1 325 ? 3.251 0.625 7.405 1.00 95.94 325 TRP A O 1
ATOM 2478 N N . GLN A 1 326 ? 4.858 -0.861 7.920 1.00 94.69 326 GLN A N 1
ATOM 2479 C CA . GLN A 1 326 ? 5.420 -1.007 6.591 1.00 94.69 326 GLN A CA 1
ATOM 2480 C C . GLN A 1 326 ? 5.331 -2.468 6.163 1.00 94.69 326 GLN A C 1
ATOM 2482 O O . GLN A 1 326 ? 5.663 -3.364 6.935 1.00 94.69 326 GLN A O 1
ATOM 2487 N N . CYS A 1 327 ? 4.913 -2.688 4.923 1.00 95.88 327 CYS A N 1
ATOM 2488 C CA . CYS A 1 327 ? 4.954 -3.963 4.228 1.00 95.88 327 CYS A CA 1
ATOM 2489 C C . CYS A 1 327 ? 5.745 -3.773 2.934 1.00 95.88 327 CYS A C 1
ATOM 2491 O O . CYS A 1 327 ? 5.370 -2.949 2.099 1.00 95.88 327 CYS A O 1
ATOM 2493 N N . ASN A 1 328 ? 6.803 -4.553 2.756 1.00 94.75 328 ASN A N 1
ATOM 2494 C CA . ASN A 1 328 ? 7.508 -4.647 1.487 1.00 94.75 328 ASN A CA 1
ATOM 2495 C C . ASN A 1 328 ? 6.992 -5.857 0.711 1.00 94.75 328 ASN A C 1
ATOM 2497 O O . ASN A 1 328 ? 6.683 -6.905 1.287 1.00 94.75 328 ASN A O 1
ATOM 2501 N N . MET A 1 329 ? 6.911 -5.709 -0.603 1.00 94.31 329 MET A N 1
ATOM 2502 C CA . MET A 1 329 ? 6.573 -6.782 -1.524 1.00 94.31 329 MET A CA 1
ATOM 2503 C C . MET A 1 329 ? 7.671 -6.936 -2.571 1.00 94.31 329 MET A C 1
ATOM 2505 O O . MET A 1 329 ? 8.251 -5.955 -3.032 1.00 94.31 329 MET A O 1
ATOM 2509 N N . ARG A 1 330 ? 7.916 -8.176 -2.979 1.00 91.19 330 ARG A N 1
ATOM 2510 C CA . ARG A 1 330 ? 8.773 -8.535 -4.104 1.00 91.19 330 ARG A CA 1
ATOM 2511 C C . ARG A 1 330 ? 7.908 -8.965 -5.280 1.00 91.19 330 ARG A C 1
ATOM 2513 O O . ARG A 1 330 ? 6.895 -9.630 -5.085 1.00 91.19 330 ARG A O 1
ATOM 2520 N N . PHE A 1 331 ? 8.336 -8.583 -6.477 1.00 91.62 331 PHE A N 1
ATOM 2521 C CA . PHE A 1 331 ? 7.737 -8.978 -7.746 1.00 91.62 331 PHE A CA 1
ATOM 2522 C C . PHE A 1 331 ? 8.746 -9.827 -8.521 1.00 91.62 331 PHE A C 1
ATOM 2524 O O . PHE A 1 331 ? 9.945 -9.543 -8.497 1.00 91.62 331 PHE A O 1
ATOM 2531 N N . ASP A 1 332 ? 8.253 -10.847 -9.207 1.00 87.94 332 ASP A N 1
ATOM 2532 C CA . ASP A 1 332 ? 8.960 -11.603 -10.236 1.00 87.94 332 ASP A CA 1
ATOM 2533 C C . ASP A 1 332 ? 7.940 -12.209 -11.220 1.00 87.94 332 ASP A C 1
ATOM 2535 O O . ASP A 1 332 ? 6.747 -11.903 -11.167 1.00 87.94 332 ASP A O 1
ATOM 2539 N N . MET A 1 333 ? 8.399 -13.059 -12.140 1.00 83.75 333 MET A N 1
ATOM 2540 C CA . MET A 1 333 ? 7.521 -13.741 -13.105 1.00 83.75 333 MET A CA 1
ATOM 2541 C C . MET A 1 333 ? 6.608 -14.797 -12.470 1.00 83.75 333 MET A C 1
ATOM 2543 O O . MET A 1 333 ? 5.604 -15.170 -13.071 1.00 83.75 333 MET A O 1
ATOM 2547 N N . GLY A 1 334 ? 6.942 -15.286 -11.274 1.00 85.62 334 GLY A N 1
ATOM 2548 C CA . GLY A 1 334 ? 6.104 -16.198 -10.498 1.00 85.62 334 GLY A CA 1
ATOM 2549 C C . GLY A 1 334 ? 4.975 -15.479 -9.757 1.00 85.62 334 GLY A C 1
ATOM 2550 O O . GLY A 1 334 ? 3.947 -16.093 -9.467 1.00 85.62 334 GLY A O 1
ATOM 2551 N N . GLY A 1 335 ? 5.125 -14.180 -9.489 1.00 88.50 335 GLY A N 1
ATOM 2552 C CA . GLY A 1 335 ? 4.064 -13.324 -8.974 1.00 88.50 335 GLY A CA 1
ATOM 2553 C C . GLY A 1 335 ? 4.559 -12.316 -7.946 1.00 88.50 335 GLY A C 1
ATOM 2554 O O . GLY A 1 335 ? 5.594 -11.673 -8.115 1.00 88.50 335 GLY A O 1
ATOM 2555 N N . VAL A 1 336 ? 3.771 -12.140 -6.882 1.00 91.31 336 VAL A N 1
ATOM 2556 C CA . VAL A 1 336 ? 4.077 -11.213 -5.788 1.00 91.31 336 VAL A CA 1
ATOM 2557 C C . VAL A 1 336 ? 4.176 -11.959 -4.479 1.00 91.31 336 VAL A C 1
ATOM 2559 O O . VAL A 1 336 ? 3.371 -12.839 -4.189 1.00 91.31 336 VAL A O 1
ATOM 2562 N N . GLN A 1 337 ? 5.152 -11.563 -3.673 1.00 90.38 337 GLN A N 1
ATOM 2563 C CA . GLN A 1 337 ? 5.396 -12.101 -2.343 1.00 90.38 337 GLN A CA 1
ATOM 2564 C C . GLN A 1 337 ? 5.587 -10.952 -1.358 1.00 90.38 337 GLN A C 1
ATOM 2566 O O . GLN A 1 337 ? 6.137 -9.912 -1.715 1.00 90.38 337 GLN A O 1
ATOM 2571 N N . VAL A 1 338 ? 5.169 -11.131 -0.107 1.00 91.19 338 VAL A N 1
ATOM 2572 C CA . VAL A 1 338 ? 5.558 -10.224 0.981 1.00 91.19 338 VAL A CA 1
ATOM 2573 C C . VAL A 1 338 ? 6.987 -10.559 1.388 1.00 91.19 338 VAL A C 1
ATOM 2575 O O . VAL A 1 338 ? 7.268 -11.702 1.736 1.00 91.19 338 VAL A O 1
ATOM 2578 N N . SER A 1 339 ? 7.884 -9.575 1.339 1.00 90.38 339 SER A N 1
ATOM 2579 C CA . SER A 1 339 ? 9.290 -9.761 1.718 1.00 90.38 339 SER A CA 1
ATOM 2580 C C . SER A 1 339 ? 9.558 -9.376 3.170 1.00 90.38 339 SER A C 1
ATOM 2582 O O . SER A 1 339 ? 10.363 -10.017 3.838 1.00 90.38 339 SER A O 1
ATOM 2584 N N . SER A 1 340 ? 8.880 -8.351 3.684 1.00 91.62 340 SER A N 1
ATOM 2585 C CA . SER A 1 340 ? 8.993 -7.951 5.085 1.00 91.62 340 SER A CA 1
ATOM 2586 C C . SER A 1 340 ? 7.754 -7.197 5.551 1.00 91.62 340 SER A C 1
ATOM 2588 O O . SER A 1 340 ? 7.067 -6.535 4.771 1.00 91.62 340 SER A O 1
ATOM 2590 N N . VAL A 1 341 ? 7.463 -7.303 6.847 1.00 93.31 341 VAL A N 1
ATOM 2591 C CA . VAL A 1 341 ? 6.421 -6.527 7.521 1.00 93.31 341 VAL A CA 1
ATOM 2592 C C . VAL A 1 341 ? 6.982 -6.078 8.857 1.00 93.31 341 VAL A C 1
ATOM 2594 O O . VAL A 1 341 ? 7.460 -6.902 9.632 1.00 93.31 341 VAL A O 1
ATOM 2597 N N . GLN A 1 342 ? 6.926 -4.782 9.132 1.00 92.88 342 GLN A N 1
ATOM 2598 C CA . GLN A 1 342 ? 7.473 -4.216 10.357 1.00 92.88 342 GLN A CA 1
ATOM 2599 C C . GLN A 1 342 ? 6.635 -3.048 10.850 1.00 92.88 342 GLN A C 1
ATOM 2601 O O . GLN A 1 342 ? 6.049 -2.293 10.066 1.00 92.88 342 GLN A O 1
ATOM 2606 N N . ARG A 1 343 ? 6.600 -2.892 12.168 1.00 93.38 343 ARG A N 1
ATOM 2607 C CA . ARG A 1 343 ? 6.022 -1.719 12.804 1.00 93.38 343 ARG A CA 1
ATOM 2608 C C . ARG A 1 343 ? 7.005 -0.558 12.709 1.00 93.38 343 ARG A C 1
ATOM 2610 O O . ARG A 1 343 ? 8.214 -0.743 12.821 1.00 93.38 343 ARG A O 1
ATOM 2617 N N . LEU A 1 344 ? 6.476 0.633 12.472 1.00 90.25 344 LEU A N 1
ATOM 2618 C CA . LEU A 1 344 ? 7.253 1.860 12.401 1.00 90.25 344 LEU A CA 1
ATOM 2619 C C . LEU A 1 344 ? 7.120 2.563 13.755 1.00 90.25 344 LEU A C 1
ATOM 2621 O O . LEU A 1 344 ? 6.069 3.130 14.062 1.00 90.25 344 LEU A O 1
ATOM 2625 N N . GLU A 1 345 ? 8.160 2.434 14.581 1.00 80.81 345 GLU A N 1
ATOM 2626 C CA . GLU A 1 345 ? 8.247 3.053 15.913 1.00 80.81 345 GLU A CA 1
ATOM 2627 C C . GLU A 1 345 ? 8.574 4.562 15.825 1.00 80.81 345 GLU A C 1
ATOM 2629 O O . GLU A 1 345 ? 8.620 5.109 14.723 1.00 80.81 345 GLU A O 1
ATOM 2634 N N . ASP A 1 346 ? 8.767 5.201 16.988 1.00 59.91 346 ASP A N 1
ATOM 2635 C CA . ASP A 1 346 ? 8.749 6.634 17.388 1.00 59.91 346 ASP A CA 1
ATOM 2636 C C . ASP A 1 346 ? 9.327 7.757 16.477 1.00 59.91 346 ASP A C 1
ATOM 2638 O O . ASP A 1 346 ? 9.388 8.908 16.904 1.00 59.91 346 ASP A O 1
ATOM 2642 N N . ASP A 1 347 ? 9.676 7.499 15.217 1.00 55.12 347 ASP A N 1
ATOM 2643 C CA . ASP A 1 347 ? 9.980 8.515 14.193 1.00 55.12 347 ASP A CA 1
ATOM 2644 C C . ASP A 1 347 ? 9.042 8.455 12.963 1.00 55.12 347 ASP A C 1
ATOM 2646 O O . ASP A 1 347 ? 9.365 8.868 11.839 1.00 55.12 347 ASP A O 1
ATOM 2650 N N . TYR A 1 348 ? 7.808 8.013 13.226 1.00 53.34 348 TYR A N 1
ATOM 2651 C CA . TYR A 1 348 ? 6.596 8.639 12.680 1.00 53.34 348 TYR A CA 1
ATOM 2652 C C . TYR A 1 348 ? 5.979 9.584 13.711 1.00 53.34 348 TYR A C 1
ATOM 2654 O O . TYR A 1 348 ? 6.278 9.469 14.906 1.00 53.34 348 TYR A O 1
#

Foldseek 3Di:
DFAQALVPSDTFDAAEQDPDDQAQFDPVFDHKHFDKDFDPPDAPLVVVPVPPPDPPDDDDDDDDDDDDDDDDDDDDDPDPDPPPDPPPDDDPGGIYTQWIFLDPSPDPQVRTFTFGRNPVCVLVVVQCQLVDADPDPDPPDDDPDDGPTPCVVVVNVVLADWDAQDDQPPDTAGIDGNVFETEHEDEDSHDDPPLCVGSRGDDDDPDPPVLVVLLVVLLVLLVSLVRVVVVLVVVVVVVVVVVVVPPDDDPDDDDDDDDDDDDDDPDDPDPDDPDPDDDDDHGAYEYEYEGQGDDDQDADPPDDPVNVSSVVSNVSSVVSHYWYKYWYWGQHPSGIDTPDIDTDPDRD

Secondary structure (DSSP, 8-state):
-EEEETTTTEEEEEE---SS-STTB-TTSS--EEEEE-TT---GGGGGGS-PPPS------PPP-----------PPPPPPP-----PPPPS-SEEEEEEE-S-TTS-GGG--EEE--TTTHHHHHHHHHHSPPTTSS-SS---PPP--HHHHTT-TT---EEEEEEETTEEEEEEETTTEEEEEE---S--TTGGGSTTBPP-----STHHHHHHHHHHHHHHHHHHHHHHHHHHHHHHHHHHTTS------------------------PPPPPPPPP---EEEEEEEESS-PPPP-PPP--GGGHHHHHHHHHHHHHTEEEEEEEEEEETTEEEEEEEEE--S--

Radius of gyration: 29.93 Å; chains: 1; bounding box: 80×61×93 Å

Sequence (348 aa):
MRVQIYDEEKEEDCHCPVTGRIGNLDFSVGDVPCLVSSPGLSWAHDRDRNSDPDPEADADLPDPGTPSDEPVPTPHPPKPKPRRSPTARPRKTNYTVEAISLSPLSTPHAGMRWVGVNQTRVNRFVEHFLRNPFPGLGSEGGGGGAGTGLAATLGLAGAGDVQREVSVGDSKVDFCVGGRVWIEIKTPLIHIPDAQSHPAAKPEQAALQTFQRLVKHFKELTKIMKTVKKEQQRVLKLTATTTTVGKGSPKRKRKRTANEVSDESPALDEPTDPAPPPPPPPIRCIFLLVFMYDAPPFRRPSATAGNKEITAAARAAQKAGVEMWQCNMRFDMGGVQVSSVQRLEDDY